Protein AF-G4ZJL9-F1 (afdb_monomer)

Radius of gyration: 20.79 Å; Cα contacts (8 Å, |Δi|>4): 148; chains: 1; bounding box: 43×43×58 Å

Sequence (183 aa):
IVLRYNEALVKWIRERELYEAAVISRCQEFGESLATVMIPAVNTINRRLLKTFCELELKLPLEQMTNEKLVNAISQILSSMMNDQIPNVHAIMSQHLKMDLRQKDVQARVLNYFDRFDELVEEYGLSIALDGNDKLKCKLLTENLRPASLKEQVQLYQDLDPTVELNVPRLFDVIKAEALKNQ

Nearest PDB structures (foldseek):
  5x56-assembly1_A  TM=2.457E-01  e=2.353E+00  Arabidopsis thaliana
  7eqf-assembly2_D  TM=2.068E-01  e=6.269E+00  Streptomyces griseoluteus

Organism: Phytophthora sojae (strain P6497) (NCBI:txid1094619)

Secondary structure (DSSP, 8-state):
-HHHHHHHHHHHHHHHHHHHHHHHHHHHHH---HHHHPPPGGGTS-HHHHHHHHHHTS---GGG--HHHHHHHHHHHHHHHHHH----HHHHHHHH----TT---HHHHHHHHHHHHHHHHHHTTTHHHHTT-HHHHHHHHHHT-SSHHHHHHHHHHHHH-GGGGT-HHHHHHHHHHHHHHT-

Structure (mmCIF, N/CA/C/O backbone):
data_AF-G4ZJL9-F1
#
_entry.id   AF-G4ZJL9-F1
#
loop_
_atom_site.group_PDB
_atom_site.id
_atom_site.type_symbol
_atom_site.label_atom_id
_atom_site.label_alt_id
_atom_site.label_comp_id
_atom_site.label_asym_id
_atom_site.label_entity_id
_atom_site.label_seq_id
_atom_site.pdbx_PDB_ins_code
_atom_site.Cartn_x
_atom_site.Cartn_y
_atom_site.Cartn_z
_atom_site.occupancy
_atom_site.B_iso_or_equiv
_atom_site.auth_seq_id
_atom_site.auth_comp_id
_atom_site.auth_asym_id
_atom_site.auth_atom_id
_atom_site.pdbx_PDB_model_num
ATOM 1 N N . ILE A 1 1 ? -0.897 19.394 -11.412 1.00 32.59 1 ILE A N 1
ATOM 2 C CA . ILE A 1 1 ? -0.368 18.691 -12.610 1.00 32.59 1 ILE A CA 1
ATOM 3 C C . ILE A 1 1 ? 0.666 17.649 -12.189 1.00 32.59 1 ILE A C 1
ATOM 5 O O . ILE A 1 1 ? 0.486 16.507 -12.572 1.00 32.59 1 ILE A O 1
ATOM 9 N N . VAL A 1 2 ? 1.612 17.987 -11.300 1.00 31.61 2 VAL A N 1
ATOM 10 C CA . VAL A 1 2 ? 2.554 17.027 -10.680 1.00 31.61 2 VAL A CA 1
ATOM 11 C C . VAL A 1 2 ? 1.834 15.851 -9.994 1.00 31.61 2 VAL A C 1
ATOM 13 O O . VAL A 1 2 ? 2.054 14.713 -10.370 1.00 31.61 2 VAL A O 1
ATOM 16 N N . LEU A 1 3 ? 0.840 16.108 -9.133 1.00 32.72 3 LEU A N 1
ATOM 17 C CA . LEU A 1 3 ? 0.104 15.044 -8.417 1.00 32.72 3 LEU A CA 1
ATOM 18 C C . LEU A 1 3 ? -0.609 14.005 -9.311 1.00 32.72 3 LEU A C 1
ATOM 20 O O . LEU A 1 3 ? -0.778 12.870 -8.891 1.00 32.72 3 LEU A O 1
ATOM 24 N N . ARG A 1 4 ? -1.018 14.357 -10.542 1.00 37.41 4 ARG A N 1
ATOM 25 C CA . ARG A 1 4 ? -1.684 13.399 -11.454 1.00 37.41 4 ARG A CA 1
ATOM 26 C C . ARG A 1 4 ? -0.701 12.477 -12.175 1.00 37.41 4 ARG A C 1
ATOM 28 O O . ARG A 1 4 ? -1.117 11.443 -12.683 1.00 37.41 4 ARG A O 1
ATOM 35 N N . TYR A 1 5 ? 0.569 12.870 -12.255 1.00 51.00 5 TYR A N 1
ATOM 36 C CA . TYR A 1 5 ? 1.625 12.022 -12.798 1.00 51.00 5 TYR A CA 1
ATOM 37 C C . TYR A 1 5 ? 1.974 10.898 -11.809 1.00 51.00 5 TYR A C 1
ATOM 39 O O . TYR A 1 5 ? 2.281 9.797 -12.242 1.00 51.00 5 TYR A O 1
ATOM 47 N N . ASN A 1 6 ? 1.835 11.155 -10.504 1.00 60.97 6 ASN A N 1
ATOM 48 C CA . ASN A 1 6 ? 2.213 10.242 -9.422 1.00 60.97 6 ASN A CA 1
ATOM 49 C C . ASN A 1 6 ? 1.323 8.990 -9.366 1.00 60.97 6 ASN A C 1
ATOM 51 O O . ASN A 1 6 ? 1.832 7.885 -9.504 1.00 60.97 6 ASN A O 1
ATOM 55 N N . GLU A 1 7 ? -0.001 9.156 -9.256 1.00 62.25 7 GLU A N 1
ATOM 56 C CA . GLU A 1 7 ? -0.952 8.032 -9.154 1.00 62.25 7 GLU A CA 1
ATOM 57 C C . GLU A 1 7 ? -0.884 7.108 -10.380 1.00 62.25 7 GLU A C 1
ATOM 59 O O . GLU A 1 7 ? -0.777 5.889 -10.260 1.00 62.25 7 GLU A O 1
ATOM 64 N N . ALA A 1 8 ? -0.891 7.690 -11.584 1.00 70.50 8 ALA A N 1
ATOM 65 C CA . ALA A 1 8 ? -0.846 6.918 -12.822 1.00 70.50 8 ALA A CA 1
ATOM 66 C C . ALA A 1 8 ? 0.492 6.183 -13.010 1.00 70.50 8 ALA A C 1
ATOM 68 O O . ALA A 1 8 ? 0.503 5.067 -13.530 1.00 70.50 8 ALA A O 1
ATOM 69 N N . LEU A 1 9 ? 1.607 6.796 -12.596 1.00 72.50 9 LEU A N 1
ATOM 70 C CA . LEU A 1 9 ? 2.932 6.194 -12.711 1.00 72.50 9 LEU A CA 1
ATOM 71 C C . LEU A 1 9 ? 3.136 5.075 -11.687 1.00 72.50 9 LEU A C 1
ATOM 73 O O . LEU A 1 9 ? 3.606 4.007 -12.072 1.00 72.50 9 LEU A O 1
ATOM 77 N N . VAL A 1 10 ? 2.739 5.275 -10.425 1.00 72.25 10 VAL A N 1
ATOM 78 C CA . VAL A 1 10 ? 2.830 4.219 -9.403 1.00 72.25 10 VAL A CA 1
ATOM 79 C C . VAL A 1 10 ? 1.918 3.049 -9.753 1.00 72.25 10 VAL A C 1
ATOM 81 O O . VAL A 1 10 ? 2.354 1.898 -9.721 1.00 72.25 10 VAL A O 1
ATOM 84 N N . LYS A 1 11 ? 0.688 3.326 -10.203 1.00 75.88 11 LYS A N 1
ATOM 85 C CA . LYS A 1 11 ? -0.212 2.284 -10.700 1.00 75.88 11 LYS A CA 1
ATOM 86 C C . LYS A 1 11 ? 0.414 1.482 -11.844 1.00 75.88 11 LYS A C 1
ATOM 88 O O . LYS A 1 11 ? 0.379 0.255 -11.807 1.00 75.88 11 LYS A O 1
ATOM 93 N N . TRP A 1 12 ? 0.996 2.155 -12.839 1.00 81.62 12 TRP A N 1
ATOM 94 C CA . TRP A 1 12 ? 1.640 1.475 -13.966 1.00 81.62 12 TRP A CA 1
ATOM 95 C C . TRP A 1 12 ? 2.806 0.584 -13.511 1.00 81.62 12 TRP A C 1
ATOM 97 O O . TRP A 1 12 ? 2.951 -0.520 -14.026 1.00 81.62 12 TRP A O 1
ATOM 107 N N . ILE A 1 13 ? 3.605 1.016 -12.528 1.00 79.12 13 ILE A N 1
ATOM 108 C CA . ILE A 1 13 ? 4.701 0.202 -11.973 1.00 79.12 13 ILE A CA 1
ATOM 109 C C . ILE A 1 13 ? 4.163 -1.042 -11.276 1.00 79.12 13 ILE A C 1
ATOM 111 O O . ILE A 1 13 ? 4.637 -2.134 -11.564 1.00 79.12 13 ILE A O 1
ATOM 115 N N . ARG A 1 14 ? 3.138 -0.909 -10.432 1.00 78.75 14 ARG A N 1
ATOM 116 C CA . ARG A 1 14 ? 2.541 -2.063 -9.747 1.00 78.75 14 ARG A CA 1
ATOM 117 C C . ARG A 1 14 ? 1.954 -3.065 -10.742 1.00 78.75 14 ARG A C 1
ATOM 119 O O . ARG A 1 14 ? 2.177 -4.268 -10.637 1.00 78.75 14 ARG A O 1
ATOM 126 N N . GLU A 1 15 ? 1.249 -2.573 -11.761 1.00 85.06 15 GLU A N 1
ATOM 127 C CA . GLU A 1 15 ? 0.757 -3.407 -12.865 1.00 85.06 15 GLU A CA 1
ATOM 128 C C . GLU A 1 15 ? 1.910 -4.088 -13.616 1.00 85.06 15 GLU A C 1
ATOM 130 O O . GLU A 1 15 ? 1.800 -5.256 -14.002 1.00 85.06 15 GLU A O 1
ATOM 135 N N . ARG A 1 16 ? 3.030 -3.381 -13.799 1.00 86.44 16 ARG A N 1
ATOM 136 C CA . ARG A 1 16 ? 4.227 -3.911 -14.445 1.00 86.44 16 ARG A CA 1
ATOM 137 C C . ARG A 1 16 ? 4.884 -5.011 -13.614 1.00 86.44 16 ARG A C 1
ATOM 139 O O . ARG A 1 16 ? 5.197 -6.051 -14.181 1.00 86.44 16 ARG A O 1
ATOM 146 N N . GLU A 1 17 ? 5.047 -4.825 -12.311 1.00 85.06 17 GLU A N 1
ATOM 147 C CA . GLU A 1 17 ? 5.618 -5.822 -11.397 1.00 85.06 17 GLU A CA 1
ATOM 148 C C . GLU A 1 17 ? 4.770 -7.097 -11.351 1.00 85.06 17 GLU A C 1
ATOM 150 O O . GLU A 1 17 ? 5.299 -8.201 -11.492 1.00 85.06 17 GLU A O 1
ATOM 155 N N . LEU A 1 18 ? 3.443 -6.956 -11.246 1.00 87.62 18 LEU A N 1
ATOM 156 C CA . LEU A 1 18 ? 2.511 -8.087 -11.287 1.00 87.62 18 LEU A CA 1
ATOM 157 C C . LEU A 1 18 ? 2.592 -8.841 -12.620 1.00 87.62 18 LEU A C 1
ATOM 159 O O . LEU A 1 18 ? 2.620 -10.074 -12.640 1.00 87.62 18 LEU A O 1
ATOM 163 N N . TYR A 1 19 ? 2.657 -8.111 -13.736 1.00 92.38 19 TYR A N 1
ATOM 164 C CA . TYR A 1 19 ? 2.851 -8.700 -15.059 1.00 92.38 19 TYR A CA 1
ATOM 165 C C . TYR A 1 19 ? 4.179 -9.459 -15.153 1.00 92.38 19 TYR A C 1
ATOM 167 O O . TYR A 1 19 ? 4.202 -10.599 -15.618 1.00 92.38 19 TYR A O 1
ATOM 175 N N . GLU A 1 20 ? 5.280 -8.859 -14.700 1.00 90.50 20 GLU A N 1
ATOM 176 C CA . GLU A 1 20 ? 6.601 -9.481 -14.761 1.00 90.50 20 GLU A CA 1
ATOM 177 C C . GLU A 1 20 ? 6.668 -10.748 -13.903 1.00 90.50 20 GLU A C 1
ATOM 179 O O . GLU A 1 20 ? 7.126 -11.782 -14.391 1.00 90.50 20 GLU A O 1
ATOM 184 N N . ALA A 1 21 ? 6.124 -10.714 -12.683 1.00 91.00 21 ALA A N 1
ATOM 185 C CA . ALA A 1 21 ? 6.025 -11.879 -11.807 1.00 91.00 21 ALA A CA 1
ATOM 186 C C . ALA A 1 21 ? 5.207 -13.016 -12.446 1.00 91.00 21 ALA A C 1
ATOM 188 O O . ALA A 1 21 ? 5.634 -14.173 -12.435 1.00 91.00 21 ALA A O 1
ATOM 189 N N . ALA A 1 22 ? 4.068 -12.691 -13.067 1.00 92.06 22 ALA A N 1
ATOM 190 C CA . ALA A 1 22 ? 3.237 -13.671 -13.763 1.00 92.06 22 ALA A CA 1
ATOM 191 C C . ALA A 1 22 ? 3.965 -14.301 -14.964 1.00 92.06 22 ALA A C 1
ATOM 193 O O . ALA A 1 22 ? 3.912 -15.518 -15.159 1.00 92.06 22 ALA A O 1
ATOM 194 N N . VAL A 1 23 ? 4.683 -13.498 -15.758 1.00 92.38 23 VAL A N 1
ATOM 195 C CA . VAL A 1 23 ? 5.473 -13.998 -16.893 1.00 92.38 23 VAL A CA 1
ATOM 196 C C . VAL A 1 23 ? 6.621 -14.887 -16.417 1.00 92.38 23 VAL A C 1
ATOM 198 O O . VAL A 1 23 ? 6.845 -15.942 -17.011 1.00 92.38 23 VAL A O 1
ATOM 201 N N . ILE A 1 24 ? 7.325 -14.500 -15.350 1.00 91.81 24 ILE A N 1
ATOM 202 C CA . ILE A 1 24 ? 8.405 -15.301 -14.758 1.00 91.81 24 ILE A CA 1
ATOM 203 C C . ILE A 1 24 ? 7.865 -16.654 -14.286 1.00 91.81 24 ILE A C 1
ATOM 205 O O . ILE A 1 24 ? 8.435 -17.685 -14.642 1.00 91.81 24 ILE A O 1
ATOM 209 N N . SER A 1 25 ? 6.746 -16.662 -13.556 1.00 91.88 25 SER A N 1
ATOM 210 C CA . SER A 1 25 ? 6.113 -17.897 -13.082 1.00 91.88 25 SER A CA 1
ATOM 211 C C . SER A 1 25 ? 5.721 -18.814 -14.243 1.00 91.88 25 SER A C 1
ATOM 213 O O . SER A 1 25 ? 6.012 -20.008 -14.198 1.00 91.88 25 SER A O 1
ATOM 215 N N . ARG A 1 26 ? 5.142 -18.266 -15.322 1.00 91.56 26 ARG A N 1
ATOM 216 C CA . ARG A 1 26 ? 4.823 -19.043 -16.530 1.00 91.56 26 ARG A CA 1
ATOM 217 C C . ARG A 1 26 ? 6.077 -19.624 -17.188 1.00 91.56 26 ARG A C 1
ATOM 219 O O . ARG A 1 26 ? 6.089 -20.793 -17.559 1.00 91.56 26 ARG A O 1
ATOM 226 N N . CYS A 1 27 ? 7.141 -18.834 -17.328 1.00 92.50 27 CYS A N 1
ATOM 227 C CA . CYS A 1 27 ? 8.387 -19.307 -17.938 1.00 92.50 27 CYS A CA 1
ATOM 228 C C . CYS A 1 27 ? 9.010 -20.458 -17.133 1.00 92.50 27 CYS A C 1
ATOM 230 O O . CYS A 1 27 ? 9.534 -21.400 -17.722 1.00 92.50 27 CYS A O 1
ATOM 232 N N . GLN A 1 28 ? 8.918 -20.413 -15.800 1.00 91.06 28 GLN A N 1
ATOM 233 C CA . GLN A 1 28 ? 9.382 -21.491 -14.921 1.00 91.06 28 GLN A CA 1
ATOM 234 C C . GLN A 1 28 ? 8.554 -22.773 -15.073 1.00 91.06 28 GLN A C 1
ATOM 236 O O . GLN A 1 28 ? 9.119 -23.863 -15.046 1.00 91.06 28 GLN A O 1
ATOM 241 N N . GLU A 1 29 ? 7.238 -22.652 -15.251 1.00 92.56 29 GLU A N 1
ATOM 242 C CA . GLU A 1 29 ? 6.328 -23.796 -15.377 1.00 92.56 29 GLU A CA 1
ATOM 243 C C . GLU A 1 29 ? 6.428 -24.484 -16.749 1.00 92.56 29 GLU A C 1
ATOM 245 O O . GLU A 1 29 ? 6.449 -25.712 -16.829 1.00 92.56 29 GLU A O 1
ATOM 250 N N . PHE A 1 30 ? 6.533 -23.705 -17.829 1.00 89.88 30 PHE A N 1
ATOM 251 C CA . PHE A 1 30 ? 6.460 -24.214 -19.206 1.00 89.88 30 PHE A CA 1
ATOM 252 C C . PHE A 1 30 ? 7.801 -24.201 -19.959 1.00 89.88 30 PHE A C 1
ATOM 254 O O . PHE A 1 30 ? 7.856 -24.602 -21.120 1.00 89.88 30 PHE A O 1
ATOM 261 N N . GLY A 1 31 ? 8.888 -23.749 -19.324 1.00 87.38 31 GLY A N 1
ATOM 262 C CA . GLY A 1 31 ? 10.223 -23.685 -19.931 1.00 87.38 31 GLY A CA 1
ATOM 263 C C . GLY A 1 31 ? 10.361 -22.635 -21.040 1.00 87.38 31 GLY A C 1
ATOM 264 O O . GLY A 1 31 ? 11.266 -22.730 -21.871 1.00 87.38 31 GLY A O 1
ATOM 265 N N . GLU A 1 32 ? 9.461 -21.650 -21.091 1.00 89.56 32 GLU A N 1
ATOM 266 C CA . GLU A 1 32 ? 9.513 -20.575 -22.082 1.00 89.56 32 GLU A CA 1
ATOM 267 C C . GLU A 1 32 ? 10.678 -19.606 -21.814 1.00 89.56 32 GLU A C 1
ATOM 269 O O . GLU A 1 32 ? 11.089 -19.367 -20.678 1.00 89.56 32 GLU A O 1
ATOM 274 N N . SER A 1 33 ? 11.205 -18.995 -22.878 1.00 90.44 33 SER A N 1
ATOM 275 C CA . SER A 1 33 ? 12.243 -17.968 -22.763 1.00 90.44 33 SER A CA 1
ATOM 276 C C . SER A 1 33 ? 11.649 -16.630 -22.321 1.00 90.44 33 SER A C 1
ATOM 278 O O . SER A 1 33 ? 10.864 -16.019 -23.052 1.00 90.44 33 SER A O 1
ATOM 280 N N . LEU A 1 34 ? 12.108 -16.114 -21.177 1.00 87.12 34 LEU A N 1
ATOM 281 C CA . LEU A 1 34 ? 11.705 -14.804 -20.656 1.00 87.12 34 LEU A CA 1
ATOM 282 C C . LEU A 1 34 ? 11.890 -13.686 -21.693 1.00 87.12 34 LEU A C 1
ATOM 284 O O . LEU A 1 34 ? 11.007 -12.853 -21.870 1.00 87.12 34 LEU A O 1
ATOM 288 N N . ALA A 1 35 ? 13.006 -13.700 -22.427 1.00 85.69 35 ALA A N 1
ATOM 289 C CA . ALA A 1 35 ? 13.317 -12.691 -23.441 1.00 85.69 35 ALA A CA 1
ATOM 290 C C . ALA A 1 35 ? 12.341 -12.703 -24.629 1.00 85.69 35 ALA A C 1
ATOM 292 O O . ALA A 1 35 ? 12.157 -11.685 -25.290 1.00 85.69 35 ALA A O 1
ATOM 293 N N . THR A 1 36 ? 11.724 -13.851 -24.910 1.00 86.50 36 THR A N 1
ATOM 294 C CA . THR A 1 36 ? 10.755 -14.008 -26.002 1.00 86.50 36 THR A CA 1
ATOM 295 C C . THR A 1 36 ? 9.360 -13.563 -25.580 1.00 86.50 36 THR A C 1
ATOM 297 O O . THR A 1 36 ? 8.588 -13.058 -26.390 1.00 86.50 36 THR A O 1
ATOM 300 N N . VAL A 1 37 ? 9.037 -13.768 -24.310 1.00 89.69 37 VAL A N 1
ATOM 301 C CA . VAL A 1 37 ? 7.676 -13.677 -23.794 1.00 89.69 37 VAL A CA 1
ATOM 302 C C . VAL A 1 37 ? 7.402 -12.336 -23.100 1.00 89.69 37 VAL A C 1
ATOM 304 O O . VAL A 1 37 ? 6.262 -11.864 -23.067 1.00 89.69 37 VAL A O 1
ATOM 307 N N . MET A 1 38 ? 8.443 -11.704 -22.559 1.00 91.56 38 MET A N 1
ATOM 308 C CA . MET A 1 38 ? 8.355 -10.419 -21.878 1.00 91.56 38 MET A CA 1
ATOM 309 C C . MET A 1 38 ? 8.171 -9.277 -22.879 1.00 91.56 38 MET A C 1
ATOM 311 O O . MET A 1 38 ? 9.042 -9.003 -23.704 1.00 91.56 38 MET A O 1
ATOM 315 N N . ILE A 1 39 ? 7.070 -8.537 -22.758 1.00 91.75 39 ILE A N 1
ATOM 316 C CA . ILE A 1 39 ? 6.879 -7.285 -23.492 1.00 91.75 39 ILE A CA 1
ATOM 317 C C . ILE A 1 39 ? 7.785 -6.227 -22.849 1.00 91.75 39 ILE A C 1
ATOM 319 O O . ILE A 1 39 ? 7.660 -5.997 -21.645 1.00 91.75 39 ILE A O 1
ATOM 323 N N . PRO A 1 40 ? 8.666 -5.543 -23.596 1.00 89.69 40 PRO A N 1
ATOM 324 C CA . PRO A 1 40 ? 9.462 -4.445 -23.052 1.00 89.69 40 PRO A CA 1
ATOM 325 C C . PRO A 1 40 ? 8.576 -3.290 -22.561 1.00 89.69 40 PRO A C 1
ATOM 327 O O . PRO A 1 40 ? 7.642 -2.890 -23.254 1.00 89.69 40 PRO A O 1
ATOM 330 N N . ALA A 1 41 ? 8.896 -2.698 -21.411 1.00 87.31 41 ALA A N 1
ATOM 331 C CA . ALA A 1 41 ? 8.235 -1.516 -20.856 1.00 87.31 41 ALA A CA 1
ATOM 332 C C . ALA A 1 41 ? 8.141 -0.357 -21.863 1.00 87.31 41 ALA A C 1
ATOM 334 O O . ALA A 1 41 ? 7.090 0.276 -21.971 1.00 87.31 41 ALA A O 1
ATOM 335 N N . VAL A 1 42 ? 9.179 -0.139 -22.681 1.00 88.19 42 VAL A N 1
ATOM 336 C CA . VAL A 1 42 ? 9.168 0.878 -23.757 1.00 88.19 42 VAL A CA 1
ATOM 337 C C . VAL A 1 42 ? 8.026 0.692 -24.760 1.00 88.19 42 VAL A C 1
ATOM 339 O O . VAL A 1 42 ? 7.555 1.672 -25.332 1.00 88.19 42 VAL A O 1
ATOM 342 N N . ASN A 1 43 ? 7.538 -0.538 -24.936 1.00 89.25 43 ASN A N 1
ATOM 343 C CA . ASN A 1 43 ? 6.432 -0.859 -25.839 1.00 89.25 43 ASN A CA 1
ATOM 344 C C . ASN A 1 43 ? 5.056 -0.747 -25.164 1.00 89.25 43 ASN A C 1
ATOM 346 O O . ASN A 1 43 ? 4.038 -0.818 -25.847 1.00 89.25 43 ASN A O 1
ATOM 350 N N . THR A 1 44 ? 5.009 -0.571 -23.841 1.00 87.12 44 THR A N 1
ATOM 351 C CA . THR A 1 44 ? 3.758 -0.442 -23.072 1.00 87.12 44 THR A CA 1
ATOM 352 C C . THR A 1 44 ? 3.338 1.011 -22.844 1.00 87.12 44 THR A C 1
ATOM 354 O O . THR A 1 44 ? 2.204 1.271 -22.450 1.00 87.12 44 THR A O 1
ATOM 357 N N . ILE A 1 45 ? 4.226 1.972 -23.118 1.00 83.44 45 ILE A N 1
ATOM 358 C CA . ILE A 1 45 ? 3.953 3.404 -22.975 1.00 83.44 45 ILE A CA 1
ATOM 359 C C . ILE A 1 45 ? 3.529 3.983 -24.324 1.00 83.44 45 ILE A C 1
ATOM 361 O O . ILE A 1 45 ? 4.078 3.651 -25.375 1.00 83.44 45 ILE A O 1
ATOM 365 N N . ASN A 1 46 ? 2.563 4.904 -24.304 1.00 87.31 46 ASN A N 1
ATOM 366 C CA . ASN A 1 46 ? 2.158 5.631 -25.501 1.00 87.31 46 ASN A CA 1
ATOM 367 C C . ASN A 1 46 ? 3.379 6.279 -26.188 1.00 87.31 46 ASN A C 1
ATOM 369 O O . ASN A 1 46 ? 4.075 7.094 -25.587 1.00 87.31 46 ASN A O 1
ATOM 373 N N . ARG A 1 47 ? 3.613 5.967 -27.470 1.00 87.56 47 ARG A N 1
ATOM 374 C CA . ARG A 1 47 ? 4.809 6.417 -28.208 1.00 87.56 47 ARG A CA 1
ATOM 375 C C . ARG A 1 47 ? 4.990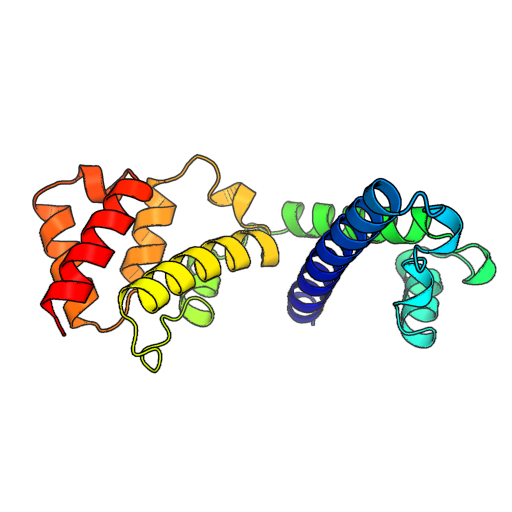 7.938 -28.217 1.00 87.56 47 ARG A C 1
ATOM 377 O O . ARG A 1 47 ? 6.121 8.410 -28.143 1.00 87.56 47 ARG A O 1
ATOM 384 N N . ARG A 1 48 ? 3.899 8.711 -28.308 1.00 88.69 48 ARG A N 1
ATOM 385 C CA . ARG A 1 48 ? 3.958 10.181 -28.255 1.00 88.69 48 ARG A CA 1
ATOM 386 C C . ARG A 1 48 ? 4.412 10.643 -26.872 1.00 88.69 48 ARG A C 1
ATOM 388 O O . ARG A 1 48 ? 5.290 11.493 -26.797 1.00 88.69 48 ARG A O 1
ATOM 395 N N . LEU A 1 49 ? 3.845 10.065 -25.812 1.00 85.88 49 LEU A N 1
ATOM 396 C CA . LEU A 1 49 ? 4.235 10.360 -24.432 1.00 85.88 49 LEU A CA 1
ATOM 397 C C . LEU A 1 49 ? 5.705 10.006 -24.178 1.00 85.88 49 LEU A C 1
ATOM 399 O O . LEU A 1 49 ? 6.445 10.833 -23.657 1.00 85.88 49 LEU A O 1
ATOM 403 N N . LEU A 1 50 ? 6.138 8.819 -24.615 1.00 87.06 50 LEU A N 1
ATOM 404 C CA . LEU A 1 50 ? 7.522 8.370 -24.483 1.00 87.06 50 LEU A CA 1
ATOM 405 C C . LEU A 1 50 ? 8.484 9.314 -25.212 1.00 87.06 50 LEU A C 1
ATOM 407 O O . LEU A 1 50 ? 9.483 9.719 -24.635 1.00 87.06 50 LEU A O 1
ATOM 411 N N . LYS A 1 51 ? 8.157 9.733 -26.443 1.00 89.50 51 LYS A N 1
ATOM 412 C CA . LYS A 1 51 ? 8.956 10.715 -27.190 1.00 89.50 51 LYS A CA 1
ATOM 413 C C . LYS A 1 51 ? 9.111 12.027 -26.417 1.00 89.50 51 LYS A C 1
ATOM 415 O O . LYS A 1 51 ? 10.228 12.503 -26.245 1.00 89.50 51 LYS A O 1
ATOM 420 N N . THR A 1 52 ? 7.998 12.585 -25.937 1.00 86.50 52 THR A N 1
ATOM 421 C CA . THR A 1 52 ? 8.000 13.822 -25.145 1.00 86.50 52 THR A CA 1
ATOM 422 C C . THR A 1 52 ? 8.857 13.675 -23.890 1.00 86.50 52 THR A C 1
ATOM 424 O O . THR A 1 52 ? 9.655 14.557 -23.597 1.00 86.50 52 THR A O 1
ATOM 427 N N . PHE A 1 53 ? 8.746 12.548 -23.190 1.00 85.06 53 PHE A N 1
ATOM 428 C CA . PHE A 1 53 ? 9.553 12.258 -22.012 1.00 85.06 53 PHE A CA 1
ATOM 429 C C . PHE A 1 53 ? 11.058 12.187 -22.329 1.00 85.06 53 PHE A C 1
ATOM 431 O O . PHE A 1 53 ? 11.855 12.860 -21.679 1.00 85.06 53 PHE A O 1
ATOM 438 N N . CYS A 1 54 ? 11.452 11.445 -23.371 1.00 89.06 54 CYS A N 1
ATOM 439 C CA . CYS A 1 54 ? 12.850 11.337 -23.802 1.00 89.06 54 CYS A CA 1
ATOM 440 C C . CYS A 1 54 ? 13.467 12.706 -24.123 1.00 89.06 54 CYS A C 1
ATOM 442 O O . CYS A 1 54 ? 14.543 13.040 -23.628 1.00 89.06 54 CYS A O 1
ATOM 444 N N . GLU A 1 55 ? 12.784 13.494 -24.954 1.00 91.25 55 GLU A N 1
ATOM 445 C CA . GLU A 1 55 ? 13.317 14.750 -25.487 1.00 91.25 55 GLU A CA 1
ATOM 446 C C . GLU A 1 55 ? 13.322 15.865 -24.436 1.00 91.25 55 GLU A C 1
ATOM 448 O O . GLU A 1 55 ? 14.271 16.651 -24.364 1.00 91.25 55 GLU A O 1
ATOM 453 N N . LEU A 1 56 ? 12.265 15.951 -23.622 1.00 85.88 56 LEU A N 1
ATOM 454 C CA . LEU A 1 56 ? 12.092 17.056 -22.682 1.00 85.88 56 LEU A CA 1
ATOM 455 C C . LEU A 1 56 ? 12.741 16.791 -21.328 1.00 85.88 56 LEU A C 1
ATOM 457 O O . LEU A 1 56 ? 13.417 17.692 -20.835 1.00 85.88 56 LEU A O 1
ATOM 461 N N . GLU A 1 57 ? 12.584 15.599 -20.755 1.00 82.62 57 GLU A N 1
ATOM 462 C CA . GLU A 1 57 ? 13.112 15.292 -19.419 1.00 82.62 57 GLU A CA 1
ATOM 463 C C . GLU A 1 57 ? 14.542 14.765 -19.503 1.00 82.62 57 GLU A C 1
ATOM 465 O O . GLU A 1 57 ? 15.455 15.310 -18.890 1.00 82.62 57 GLU A O 1
ATOM 470 N N . LEU A 1 58 ? 14.769 13.742 -20.329 1.00 85.12 58 LEU A N 1
ATOM 471 C CA . LEU A 1 58 ? 16.059 13.045 -20.365 1.00 85.12 58 LEU A CA 1
ATOM 472 C C . LEU A 1 58 ? 17.059 13.630 -21.368 1.00 85.12 58 LEU A C 1
ATOM 474 O O . LEU A 1 58 ? 18.199 13.171 -21.438 1.00 85.12 58 LEU A O 1
ATOM 478 N N . LYS A 1 59 ? 16.631 14.624 -22.157 1.00 91.75 59 LYS A N 1
ATOM 479 C CA . LYS A 1 59 ? 17.421 15.268 -23.219 1.00 91.75 59 LYS A CA 1
ATOM 480 C C . LYS A 1 59 ? 18.068 14.257 -24.177 1.00 91.75 59 LYS A C 1
ATOM 482 O O . LYS A 1 59 ? 19.194 14.462 -24.627 1.00 91.75 59 LYS A O 1
ATOM 487 N N . LEU A 1 60 ? 17.354 13.172 -24.499 1.00 91.44 60 LEU A N 1
ATOM 488 C CA . LEU A 1 60 ? 17.834 12.100 -25.375 1.00 91.44 60 LEU A CA 1
ATOM 489 C C . LEU A 1 60 ? 16.868 11.812 -26.540 1.00 91.44 60 LEU A C 1
ATOM 491 O O . LEU A 1 60 ? 15.652 11.895 -26.357 1.00 91.44 60 LEU A O 1
ATOM 495 N N . PRO A 1 61 ? 17.372 11.440 -27.733 1.00 92.56 61 PRO A N 1
ATOM 496 C CA . PRO A 1 61 ? 16.529 11.006 -28.848 1.00 92.56 61 PRO A CA 1
ATOM 497 C C . PRO A 1 61 ? 15.812 9.689 -28.540 1.00 92.56 61 PRO A C 1
ATOM 499 O O . PRO A 1 61 ? 16.416 8.780 -27.968 1.00 92.56 61 PRO A O 1
ATOM 502 N N . LEU A 1 62 ? 14.555 9.542 -28.973 1.00 89.00 62 LEU A N 1
ATOM 503 C CA . LEU A 1 62 ? 13.745 8.338 -28.728 1.00 89.00 62 LEU A CA 1
ATOM 504 C C . LEU A 1 62 ? 14.444 7.046 -29.183 1.00 89.00 62 LEU A C 1
ATOM 506 O O . LEU A 1 62 ? 14.282 6.005 -28.558 1.00 89.00 62 LEU A O 1
ATOM 510 N N . GLU A 1 63 ? 15.246 7.111 -30.240 1.00 91.56 63 GLU A N 1
ATOM 511 C CA . GLU A 1 63 ? 15.996 5.987 -30.806 1.00 91.56 63 GLU A CA 1
ATOM 512 C C . GLU A 1 63 ? 17.056 5.438 -29.839 1.00 91.56 63 GLU A C 1
ATOM 514 O O . GLU A 1 63 ? 17.449 4.280 -29.943 1.00 91.56 63 GLU A O 1
ATOM 519 N N . GLN A 1 64 ? 17.515 6.257 -28.889 1.00 91.88 64 GLN A N 1
ATOM 520 C CA . GLN A 1 64 ? 18.476 5.859 -27.861 1.00 91.88 64 GLN A CA 1
ATOM 521 C C . GLN A 1 64 ? 17.806 5.365 -26.574 1.00 91.88 64 GLN A C 1
ATOM 523 O O . GLN A 1 64 ? 18.514 5.011 -25.621 1.00 91.88 64 GLN A O 1
ATOM 528 N N . MET A 1 65 ? 16.470 5.372 -26.515 1.00 90.44 65 MET A N 1
ATOM 529 C CA . MET A 1 65 ? 15.713 4.875 -25.373 1.00 90.44 65 MET A CA 1
ATOM 530 C C . MET A 1 65 ? 15.742 3.346 -25.357 1.00 90.44 65 MET A C 1
ATOM 532 O O . MET A 1 65 ? 15.288 2.687 -26.291 1.00 90.44 65 MET A O 1
ATOM 536 N N . THR A 1 66 ? 16.256 2.780 -24.269 1.00 91.38 66 THR A N 1
ATOM 537 C CA . THR A 1 66 ? 16.243 1.337 -24.009 1.00 91.38 66 THR A CA 1
ATOM 538 C C . THR A 1 66 ? 15.271 1.026 -22.880 1.00 91.38 66 THR A C 1
ATOM 540 O O . THR A 1 66 ? 14.887 1.910 -22.113 1.00 91.38 66 THR A O 1
ATOM 543 N N . ASN A 1 67 ? 14.891 -0.247 -22.755 1.00 88.44 67 ASN A N 1
ATOM 544 C CA . ASN A 1 67 ? 14.037 -0.694 -21.659 1.00 88.44 67 ASN A CA 1
ATOM 545 C C . ASN A 1 67 ? 14.623 -0.338 -20.287 1.00 88.44 67 ASN A C 1
ATOM 547 O O . ASN A 1 67 ? 13.932 0.206 -19.435 1.00 88.44 67 ASN A O 1
ATOM 551 N N . GLU A 1 68 ? 15.920 -0.586 -20.121 1.00 87.75 68 GLU A N 1
ATOM 552 C CA . GLU A 1 68 ? 16.668 -0.277 -18.905 1.00 87.75 68 GLU A CA 1
ATOM 553 C C . GLU A 1 68 ? 16.681 1.227 -18.597 1.00 87.75 68 GLU A C 1
ATOM 555 O O . GLU A 1 68 ? 16.385 1.628 -17.475 1.00 87.75 68 GLU A O 1
ATOM 560 N N . LYS A 1 69 ? 16.953 2.078 -19.598 1.00 88.69 69 LYS A N 1
ATOM 561 C CA . LYS A 1 69 ? 16.940 3.538 -19.416 1.00 88.69 69 LYS A CA 1
ATOM 562 C C . LYS A 1 69 ? 15.572 4.046 -18.978 1.00 88.69 69 LYS A C 1
ATOM 564 O O . LYS A 1 69 ? 15.508 4.924 -18.124 1.00 88.69 69 LYS A O 1
ATOM 569 N N . LEU A 1 70 ? 14.497 3.503 -19.553 1.00 88.06 70 LEU A N 1
ATOM 570 C CA . LEU A 1 70 ? 13.139 3.885 -19.188 1.00 88.06 70 LEU A CA 1
ATOM 571 C C . LEU A 1 70 ? 12.825 3.508 -17.738 1.00 88.06 70 LEU A C 1
ATOM 573 O O . LEU A 1 70 ? 12.360 4.361 -16.989 1.00 88.06 70 LEU A O 1
ATOM 577 N N . VAL A 1 71 ? 13.105 2.263 -17.341 1.00 84.00 71 VAL A N 1
ATOM 578 C CA . VAL A 1 71 ? 12.876 1.795 -15.964 1.00 84.00 71 VAL A CA 1
ATOM 579 C C . VAL A 1 71 ? 13.686 2.636 -14.978 1.00 84.00 71 VAL A C 1
ATOM 581 O O . VAL A 1 71 ? 13.113 3.190 -14.046 1.00 84.00 71 VAL A O 1
ATOM 584 N N . ASN A 1 72 ? 14.979 2.846 -15.242 1.00 85.00 72 ASN A N 1
ATOM 585 C CA . ASN A 1 72 ? 15.837 3.669 -14.388 1.00 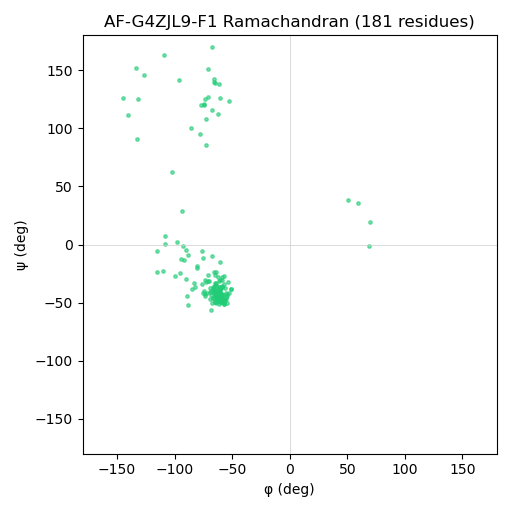85.00 72 ASN A CA 1
ATOM 586 C C . ASN A 1 72 ? 15.334 5.114 -14.277 1.00 85.00 72 ASN A C 1
ATOM 588 O O . ASN A 1 72 ? 15.297 5.666 -13.181 1.00 85.00 72 ASN A O 1
ATOM 592 N N . ALA A 1 73 ? 14.923 5.733 -15.387 1.00 85.38 73 ALA A N 1
ATOM 593 C CA . ALA A 1 73 ? 14.387 7.091 -15.379 1.00 85.38 73 ALA A CA 1
ATOM 594 C C . ALA A 1 73 ? 13.092 7.196 -14.559 1.00 85.38 73 ALA A C 1
ATOM 596 O O . ALA A 1 73 ? 12.930 8.137 -13.786 1.00 85.38 73 ALA A O 1
ATOM 597 N N . ILE A 1 74 ? 12.198 6.214 -14.689 1.00 80.88 74 ILE A N 1
ATOM 598 C CA . ILE A 1 74 ? 10.966 6.131 -13.900 1.00 80.88 74 ILE A CA 1
ATOM 599 C C . ILE A 1 74 ? 11.290 5.977 -12.405 1.00 80.88 74 ILE A C 1
ATOM 601 O O . ILE A 1 74 ? 10.756 6.728 -11.589 1.00 80.88 74 ILE A O 1
ATOM 605 N N . SER A 1 75 ? 12.210 5.080 -12.038 1.00 76.81 75 SER A N 1
ATOM 606 C CA . SER A 1 75 ? 12.645 4.893 -10.647 1.00 76.81 75 SER A CA 1
ATOM 607 C C . SER A 1 75 ? 13.289 6.150 -10.053 1.00 76.81 75 SER A C 1
ATOM 609 O O . SER A 1 75 ? 13.054 6.471 -8.889 1.00 76.81 75 SER A O 1
ATOM 611 N N . GLN A 1 76 ? 14.073 6.891 -10.842 1.00 78.19 76 GLN A N 1
ATOM 612 C CA . GLN A 1 76 ? 14.669 8.162 -10.416 1.00 78.19 76 GLN A CA 1
ATOM 613 C C . GLN A 1 76 ? 13.611 9.243 -10.188 1.00 78.19 76 GLN A C 1
ATOM 615 O O . GLN A 1 76 ? 13.677 9.960 -9.192 1.00 78.19 76 GLN A O 1
ATOM 620 N N . ILE A 1 77 ? 12.603 9.328 -11.060 1.00 76.44 77 ILE A N 1
ATOM 621 C CA . ILE A 1 77 ? 11.478 10.255 -10.886 1.00 76.44 77 ILE A CA 1
ATOM 622 C C . ILE A 1 77 ? 10.746 9.955 -9.586 1.00 76.44 77 ILE A C 1
ATOM 624 O O . ILE A 1 77 ? 10.588 10.860 -8.769 1.00 76.44 77 ILE A O 1
ATOM 628 N N . LEU A 1 78 ? 10.400 8.691 -9.338 1.00 70.38 78 LEU A N 1
ATOM 629 C CA . LEU A 1 78 ? 9.789 8.300 -8.071 1.00 70.38 78 LEU A CA 1
ATOM 630 C C . LEU A 1 78 ? 10.664 8.662 -6.870 1.00 70.38 78 LEU A C 1
ATOM 632 O O . LEU A 1 78 ? 10.183 9.279 -5.926 1.00 70.38 78 LEU A O 1
ATOM 636 N N . SER A 1 79 ? 11.957 8.346 -6.934 1.00 68.12 79 SER A N 1
ATOM 637 C CA . SER A 1 79 ? 12.894 8.621 -5.842 1.00 68.12 79 SER A CA 1
ATOM 638 C C . SER A 1 79 ? 13.010 10.122 -5.555 1.00 68.12 79 SER A C 1
ATOM 640 O O . SER A 1 79 ? 12.972 10.536 -4.401 1.00 68.12 79 SER A O 1
ATOM 642 N N . SER A 1 80 ? 13.102 10.962 -6.591 1.00 67.50 80 SER A N 1
ATOM 643 C CA . SER A 1 80 ? 13.135 12.425 -6.440 1.00 67.50 80 SER A CA 1
ATOM 644 C C . SER A 1 80 ? 11.829 12.987 -5.870 1.00 67.50 80 SER A C 1
ATOM 646 O O . SER A 1 80 ? 11.854 13.838 -4.985 1.00 67.50 80 SER A O 1
ATOM 648 N N . MET A 1 81 ? 10.683 12.452 -6.296 1.00 60.31 81 MET A N 1
ATOM 649 C CA . MET A 1 81 ? 9.368 12.856 -5.799 1.00 60.31 81 MET A CA 1
ATOM 650 C C . MET A 1 81 ? 9.172 12.520 -4.321 1.00 60.31 81 MET A C 1
ATOM 652 O O . MET A 1 81 ? 8.526 13.283 -3.607 1.00 60.31 81 MET A O 1
ATOM 656 N N . MET A 1 82 ? 9.741 11.404 -3.866 1.00 58.16 82 MET A N 1
ATOM 657 C CA . MET A 1 82 ? 9.744 11.014 -2.457 1.00 58.16 82 MET A CA 1
ATOM 658 C C . MET A 1 82 ? 10.667 11.904 -1.607 1.00 58.16 82 MET A C 1
ATOM 660 O O . MET A 1 82 ? 10.414 12.085 -0.419 1.00 58.16 82 MET A O 1
ATOM 664 N N . ASN A 1 83 ? 11.702 12.498 -2.207 1.00 53.94 83 ASN A N 1
ATOM 665 C CA . ASN A 1 83 ? 12.698 13.300 -1.493 1.00 53.94 83 ASN A CA 1
ATOM 666 C C . ASN A 1 83 ? 12.349 14.798 -1.384 1.00 53.94 83 ASN A C 1
ATOM 668 O O . ASN A 1 83 ? 12.752 15.432 -0.409 1.00 53.94 83 ASN A O 1
ATOM 672 N N . ASP A 1 84 ? 11.610 15.377 -2.339 1.00 53.03 84 ASP A N 1
ATOM 673 C CA . ASP A 1 84 ? 11.493 16.844 -2.453 1.00 53.03 84 ASP A CA 1
ATOM 674 C C . ASP A 1 84 ? 10.309 17.485 -1.704 1.00 53.03 84 ASP A C 1
ATOM 676 O O . ASP A 1 84 ? 10.297 18.704 -1.513 1.00 53.03 84 ASP A O 1
ATOM 680 N N . GLN A 1 85 ? 9.316 16.721 -1.234 1.00 56.22 85 GLN A N 1
ATOM 681 C CA . GLN A 1 85 ? 8.230 17.249 -0.394 1.00 56.22 85 GLN A CA 1
ATOM 682 C C . GLN A 1 85 ? 7.789 16.218 0.641 1.00 56.22 85 GLN A C 1
ATOM 684 O O . GLN A 1 85 ? 7.391 15.123 0.267 1.00 56.22 85 GLN A O 1
ATOM 689 N N . ILE A 1 86 ? 7.777 16.584 1.931 1.00 59.78 86 ILE A N 1
ATOM 690 C CA . ILE A 1 86 ? 7.102 15.777 2.957 1.00 59.78 86 ILE A CA 1
ATOM 691 C C . ILE A 1 86 ? 5.608 15.758 2.594 1.00 59.78 86 ILE A C 1
ATOM 693 O O . ILE A 1 86 ? 4.960 16.811 2.655 1.00 59.78 86 ILE A O 1
ATOM 697 N N . PRO A 1 87 ? 5.042 14.608 2.193 1.00 68.50 87 PRO A N 1
ATOM 698 C CA . PRO A 1 87 ? 3.653 14.546 1.774 1.00 68.50 87 PRO A CA 1
ATOM 699 C C . PRO A 1 87 ? 2.739 14.866 2.961 1.00 68.50 87 PRO A C 1
ATOM 701 O O . PRO A 1 87 ? 2.968 14.419 4.086 1.00 68.50 87 PRO A O 1
ATOM 704 N N . ASN A 1 88 ? 1.674 15.642 2.728 1.00 82.06 88 ASN A N 1
ATOM 705 C CA . ASN A 1 88 ? 0.663 15.890 3.755 1.00 82.06 88 ASN A CA 1
ATOM 706 C C . ASN A 1 88 ? -0.186 14.624 3.945 1.00 82.06 88 ASN A C 1
ATOM 708 O O . ASN A 1 88 ? -1.249 14.467 3.339 1.00 82.06 88 ASN A O 1
ATOM 712 N N . VAL A 1 89 ? 0.317 13.723 4.790 1.00 86.81 89 VAL A N 1
ATOM 713 C CA . VAL A 1 89 ? -0.246 12.392 5.039 1.00 86.81 89 VAL A CA 1
ATOM 714 C C . VAL A 1 89 ? -1.722 12.468 5.438 1.00 86.81 89 VAL A C 1
ATOM 716 O O . VAL A 1 89 ? -2.547 11.733 4.902 1.00 86.81 89 VAL A O 1
ATOM 719 N N . HIS A 1 90 ? -2.087 13.402 6.322 1.00 88.50 90 HIS A N 1
ATOM 720 C CA . HIS A 1 90 ? -3.475 13.564 6.765 1.00 88.50 90 HIS A CA 1
ATOM 721 C C . HIS A 1 90 ? -4.406 13.979 5.618 1.00 88.50 90 HIS A C 1
ATOM 723 O O . HIS A 1 90 ? -5.503 13.433 5.490 1.00 88.50 90 HIS A O 1
ATOM 729 N N . ALA A 1 91 ? -3.975 14.914 4.764 1.00 86.88 91 ALA A N 1
ATOM 730 C CA . ALA A 1 91 ? -4.777 15.352 3.625 1.00 86.88 91 ALA A CA 1
ATOM 731 C C . ALA A 1 91 ? -5.024 14.201 2.639 1.00 86.88 91 ALA A C 1
ATOM 733 O O . ALA A 1 91 ? -6.171 13.982 2.248 1.00 86.88 91 ALA A O 1
ATOM 734 N N . ILE A 1 92 ? -3.983 13.433 2.308 1.00 89.44 92 ILE A N 1
ATOM 735 C CA . ILE A 1 92 ? -4.073 12.288 1.391 1.00 89.44 92 ILE A CA 1
ATOM 736 C C . ILE A 1 92 ? -5.029 11.230 1.949 1.00 89.44 92 ILE A C 1
ATOM 738 O O . ILE A 1 92 ? -5.989 10.848 1.277 1.00 89.44 92 ILE A O 1
ATOM 742 N N . MET A 1 93 ? -4.842 10.821 3.207 1.00 93.38 93 MET A N 1
ATOM 743 C CA . MET A 1 93 ? -5.705 9.815 3.831 1.00 93.38 93 MET A CA 1
ATOM 744 C C . MET A 1 93 ? -7.165 10.284 3.882 1.00 93.38 93 MET A C 1
ATOM 746 O O . MET A 1 93 ? -8.053 9.554 3.454 1.00 93.38 93 MET A O 1
ATOM 750 N N . SER A 1 94 ? -7.427 11.536 4.274 1.00 92.69 94 SER A N 1
ATOM 751 C CA . SER A 1 94 ? -8.800 12.071 4.322 1.00 92.69 94 SER A CA 1
ATOM 752 C C . SER A 1 94 ? -9.518 12.109 2.970 1.00 92.69 94 SER A C 1
ATOM 754 O O . SER A 1 94 ? -10.742 11.967 2.905 1.00 92.69 94 SER A O 1
ATOM 756 N N . GLN A 1 95 ? -8.773 12.296 1.880 1.00 90.31 95 GLN A N 1
ATOM 757 C CA . GLN A 1 95 ? -9.337 12.384 0.536 1.00 90.31 95 GLN A CA 1
ATOM 758 C C . GLN A 1 95 ? -9.542 11.004 -0.096 1.00 90.31 95 GLN A C 1
ATOM 760 O O . GLN A 1 95 ? -10.564 10.788 -0.763 1.00 90.31 95 GLN A O 1
ATOM 765 N N . HIS A 1 96 ? -8.606 10.078 0.129 1.00 92.19 96 HIS A N 1
ATOM 766 C CA . HIS A 1 96 ? -8.491 8.848 -0.656 1.00 92.19 96 HIS A CA 1
ATOM 767 C C . HIS A 1 96 ? -8.753 7.551 0.123 1.00 92.19 96 HIS A C 1
ATOM 769 O O . HIS A 1 96 ? -9.148 6.560 -0.497 1.00 92.19 96 HIS A O 1
ATOM 775 N N . LEU A 1 97 ? -8.594 7.530 1.450 1.00 96.69 97 LEU A N 1
ATOM 776 C CA . LEU A 1 97 ? -8.838 6.338 2.264 1.00 96.69 97 LEU A CA 1
ATOM 777 C C . LEU A 1 97 ? -10.323 6.246 2.631 1.00 96.69 97 LEU A C 1
ATOM 779 O O . LEU A 1 97 ? -10.809 6.939 3.525 1.00 96.69 97 LEU A O 1
ATOM 783 N N . LYS A 1 98 ? -11.072 5.404 1.913 1.00 92.88 98 LYS A N 1
ATOM 784 C CA . LYS A 1 98 ? -12.523 5.249 2.097 1.00 92.88 98 LYS A CA 1
ATOM 785 C C . LYS A 1 98 ? -12.910 3.783 2.201 1.00 92.88 98 LYS A C 1
ATOM 787 O O . LYS A 1 98 ? -12.650 3.006 1.289 1.00 92.88 98 LYS A O 1
ATOM 792 N N . MET A 1 99 ? -13.603 3.424 3.281 1.00 94.75 99 MET A N 1
ATOM 793 C CA . MET A 1 99 ? -14.205 2.097 3.415 1.00 94.75 99 MET A CA 1
ATOM 794 C C . MET A 1 99 ? -15.407 1.954 2.467 1.00 94.75 99 MET A C 1
ATOM 796 O O . MET A 1 99 ? -16.330 2.772 2.506 1.00 94.75 99 MET A O 1
ATOM 800 N N . ASP A 1 100 ? -15.426 0.907 1.634 1.00 94.44 100 ASP A N 1
ATOM 801 C CA . ASP A 1 100 ? -16.549 0.642 0.725 1.00 94.44 100 ASP A CA 1
ATOM 802 C C . ASP A 1 100 ? -17.729 0.000 1.468 1.00 94.44 100 ASP A C 1
ATOM 804 O O . ASP A 1 100 ? -17.816 -1.217 1.626 1.00 94.44 100 ASP A O 1
ATOM 808 N N . LEU A 1 101 ? -18.677 0.829 1.903 1.00 93.38 101 LEU A N 1
ATOM 809 C CA . LEU A 1 101 ? -19.875 0.383 2.622 1.00 93.38 101 LEU A CA 1
ATOM 810 C C . LEU A 1 101 ? -20.849 -0.438 1.759 1.00 93.38 101 LEU A C 1
ATOM 812 O O . LEU A 1 101 ? -21.784 -1.024 2.300 1.00 93.38 101 LEU A O 1
ATOM 816 N N . ARG A 1 102 ? -20.649 -0.508 0.436 1.00 93.88 102 ARG A N 1
ATOM 817 C CA . ARG A 1 102 ? -21.468 -1.343 -0.460 1.00 93.88 102 ARG A CA 1
ATOM 818 C C . ARG A 1 102 ? -21.024 -2.806 -0.443 1.00 93.88 102 ARG A C 1
ATOM 820 O O . ARG A 1 102 ? -21.802 -3.671 -0.845 1.00 93.88 102 ARG A O 1
ATOM 827 N N . GLN A 1 103 ? -19.802 -3.089 0.019 1.00 94.88 103 GLN A N 1
ATOM 828 C CA . GLN A 1 103 ? -19.330 -4.452 0.235 1.00 94.88 103 GLN A CA 1
ATOM 829 C C . GLN A 1 103 ? -20.114 -5.080 1.398 1.00 94.88 103 GLN A C 1
ATOM 831 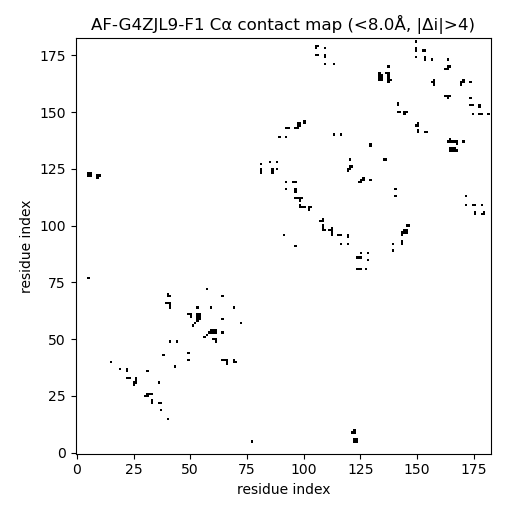O O . GLN A 1 103 ? -20.050 -4.607 2.539 1.00 94.88 103 GLN A O 1
ATOM 836 N N . LYS A 1 104 ? -20.881 -6.132 1.080 1.00 92.31 104 LYS A N 1
ATOM 837 C CA . LYS A 1 104 ? -21.762 -6.838 2.023 1.00 92.31 104 LYS A CA 1
ATOM 838 C C . LYS A 1 104 ? -20.984 -7.757 2.955 1.00 92.31 104 LYS A C 1
ATOM 840 O O . LYS A 1 104 ? -21.366 -7.901 4.112 1.00 92.31 104 LYS A O 1
ATOM 845 N N . ASP A 1 105 ? -19.905 -8.359 2.463 1.00 96.06 105 ASP A N 1
ATOM 846 C CA . ASP A 1 105 ? -19.016 -9.150 3.304 1.00 96.06 105 ASP A CA 1
ATOM 847 C C . ASP A 1 105 ? -18.200 -8.207 4.196 1.00 96.06 105 ASP A C 1
ATOM 849 O O . ASP A 1 105 ? -17.311 -7.488 3.739 1.00 96.06 105 ASP A O 1
ATOM 853 N N . VAL A 1 106 ? -18.527 -8.191 5.488 1.00 93.38 106 VAL A N 1
ATOM 854 C CA . VAL A 1 106 ? -17.876 -7.318 6.468 1.00 93.38 106 VAL A CA 1
ATOM 855 C C . VAL A 1 106 ? -16.382 -7.610 6.592 1.00 93.38 106 VAL A C 1
ATOM 857 O O . VAL A 1 106 ? -15.598 -6.676 6.749 1.00 93.38 106 VAL A O 1
ATOM 860 N N . GLN A 1 107 ? -15.971 -8.876 6.499 1.00 94.25 107 GLN A N 1
ATOM 861 C CA . GLN A 1 107 ? -14.562 -9.241 6.612 1.00 94.25 107 GLN A CA 1
ATOM 862 C C . GLN A 1 107 ? -13.786 -8.745 5.395 1.00 94.25 107 GLN A C 1
ATOM 864 O O . GLN A 1 107 ? -12.758 -8.091 5.561 1.00 94.25 107 GLN A O 1
ATOM 869 N N . ALA A 1 108 ? -14.317 -8.973 4.190 1.00 96.50 108 ALA A N 1
ATOM 870 C CA . ALA A 1 108 ? -13.727 -8.450 2.962 1.00 96.50 108 ALA A CA 1
ATOM 871 C C . ALA A 1 108 ? -13.694 -6.914 2.965 1.00 96.50 108 ALA A C 1
ATOM 873 O O . ALA A 1 108 ? -12.714 -6.313 2.542 1.00 96.50 108 ALA A O 1
ATOM 874 N N . ARG A 1 109 ? -14.735 -6.258 3.492 1.00 96.62 109 ARG A N 1
ATOM 875 C CA . ARG A 1 109 ? -14.791 -4.794 3.604 1.00 96.62 109 ARG A CA 1
ATOM 876 C C . ARG A 1 109 ? -13.683 -4.232 4.495 1.00 96.62 109 ARG A C 1
ATOM 878 O O . ARG A 1 109 ? -13.072 -3.232 4.127 1.00 96.62 109 ARG A O 1
ATOM 885 N N . VAL A 1 110 ? -13.440 -4.847 5.654 1.00 96.94 110 VAL A N 1
ATOM 886 C CA . VAL A 1 110 ? -12.357 -4.433 6.561 1.00 96.94 110 VAL A CA 1
ATOM 887 C C . VAL A 1 110 ? -10.997 -4.736 5.939 1.00 96.94 110 VAL A C 1
ATOM 889 O O . VAL A 1 110 ? -10.133 -3.868 5.951 1.00 96.94 110 VAL A O 1
ATOM 892 N N . LEU A 1 111 ? -10.817 -5.912 5.334 1.00 97.44 111 LEU A N 1
ATOM 893 C CA . LEU A 1 111 ? -9.557 -6.273 4.681 1.00 97.44 111 LEU A CA 1
ATOM 894 C C . LEU A 1 111 ? -9.205 -5.304 3.545 1.00 97.44 111 LEU A C 1
ATOM 896 O O . LEU A 1 111 ? -8.118 -4.738 3.546 1.00 97.44 111 LEU A O 1
ATOM 900 N N . ASN A 1 112 ? -10.155 -5.025 2.649 1.00 97.19 112 ASN A N 1
ATOM 901 C CA . ASN A 1 112 ? -9.963 -4.088 1.541 1.00 97.19 112 ASN A CA 1
ATOM 902 C C . ASN A 1 112 ? -9.673 -2.657 2.022 1.00 97.19 112 ASN A C 1
ATOM 904 O O . ASN A 1 112 ? -9.031 -1.890 1.315 1.00 97.19 112 ASN A O 1
ATOM 908 N N . TYR A 1 113 ? -10.159 -2.268 3.205 1.00 98.00 113 TYR A N 1
ATOM 909 C CA . TYR A 1 113 ? -9.858 -0.957 3.783 1.00 98.00 11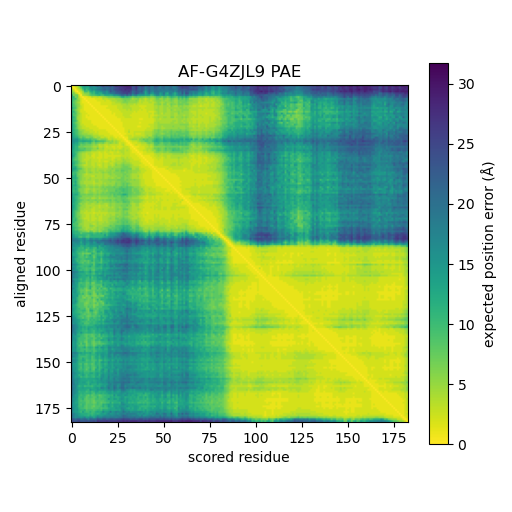3 TYR A CA 1
ATOM 910 C C . TYR A 1 113 ? -8.391 -0.835 4.214 1.00 98.00 113 TYR A C 1
ATOM 912 O O . TYR A 1 113 ? -7.781 0.206 3.983 1.00 98.00 113 TYR A O 1
ATOM 920 N N . PHE A 1 114 ? -7.832 -1.889 4.816 1.00 98.12 114 PHE A N 1
ATOM 921 C CA . PHE A 1 114 ? -6.416 -1.934 5.192 1.00 98.12 114 PHE A CA 1
ATOM 922 C C . PHE A 1 114 ? -5.513 -2.080 3.967 1.00 98.12 114 PHE A C 1
ATOM 924 O O . PHE A 1 114 ? -4.543 -1.343 3.856 1.00 98.12 114 PHE A O 1
ATOM 931 N N . ASP A 1 115 ? -5.887 -2.930 3.009 1.00 96.25 115 ASP A N 1
ATOM 932 C CA . ASP A 1 115 ? -5.187 -3.029 1.724 1.00 96.25 115 ASP A CA 1
ATOM 933 C C . ASP A 1 115 ? -5.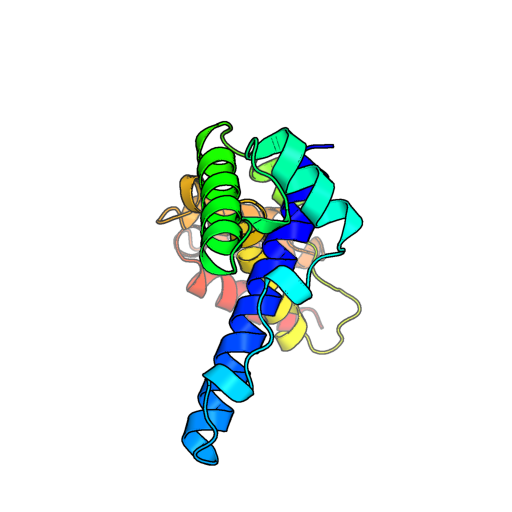134 -1.656 1.033 1.00 96.25 115 ASP A C 1
ATOM 935 O O . ASP A 1 115 ? -4.060 -1.171 0.696 1.00 96.25 115 ASP A O 1
ATOM 939 N N . ARG A 1 116 ? -6.263 -0.930 0.973 1.00 95.88 116 ARG A N 1
ATOM 940 C CA . ARG A 1 116 ? 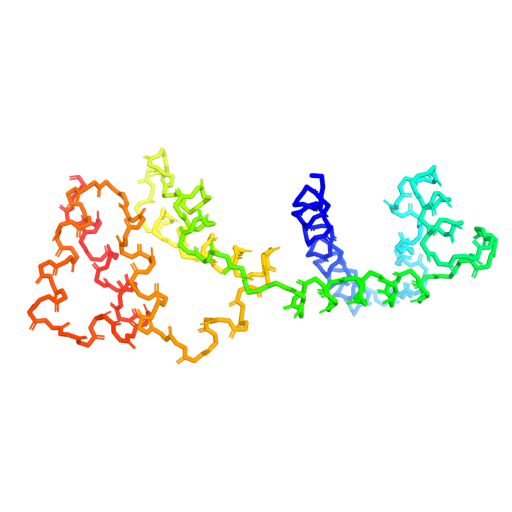-6.300 0.434 0.421 1.00 95.88 116 ARG A CA 1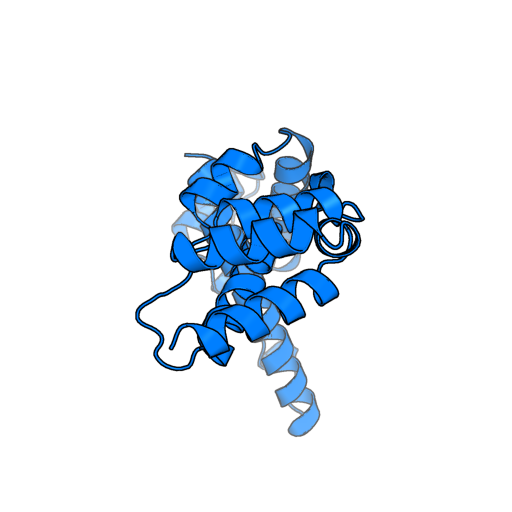
ATOM 941 C C . ARG A 1 116 ? -5.404 1.425 1.170 1.00 95.88 116 ARG A C 1
ATOM 943 O O . ARG A 1 116 ? -4.941 2.385 0.559 1.00 95.88 116 ARG A O 1
ATOM 950 N N . PHE A 1 117 ? -5.189 1.252 2.473 1.00 96.50 117 PHE A N 1
ATOM 951 C CA . PHE A 1 117 ? -4.232 2.077 3.212 1.00 96.50 117 PHE A CA 1
ATOM 952 C C . PHE A 1 117 ? -2.814 1.838 2.695 1.00 96.50 117 PHE A C 1
ATOM 954 O O . PHE A 1 117 ? -2.147 2.808 2.341 1.00 96.50 117 PHE A O 1
ATOM 961 N N . ASP A 1 118 ? -2.392 0.577 2.589 1.00 93.50 118 ASP A N 1
ATOM 962 C CA . ASP A 1 118 ? -1.062 0.211 2.093 1.00 93.50 118 ASP A CA 1
ATOM 963 C C . ASP A 1 118 ? -0.864 0.657 0.633 1.00 93.50 118 ASP A C 1
ATOM 965 O O . ASP A 1 118 ? 0.162 1.257 0.313 1.00 93.50 118 ASP A O 1
ATOM 969 N N . GLU A 1 119 ? -1.888 0.527 -0.221 1.00 90.19 119 GLU A N 1
ATOM 970 C CA . GLU A 1 119 ? -1.856 1.072 -1.587 1.00 90.19 119 GLU A CA 1
ATOM 971 C C . GLU A 1 119 ? -1.563 2.577 -1.613 1.00 90.19 119 GLU A C 1
ATOM 973 O O . GLU A 1 119 ? -0.795 3.046 -2.448 1.00 90.19 119 GLU A O 1
ATOM 978 N N . LEU A 1 120 ? -2.165 3.355 -0.706 1.00 89.19 120 LEU A N 1
ATOM 979 C CA . LEU A 1 120 ? -1.925 4.799 -0.623 1.00 89.19 120 LEU A CA 1
ATOM 980 C C . LEU A 1 120 ? -0.528 5.119 -0.090 1.00 89.19 120 LEU A C 1
ATOM 982 O O . LEU A 1 120 ? 0.047 6.144 -0.466 1.00 89.19 120 LEU A O 1
ATOM 986 N N . VAL A 1 121 ? 0.022 4.273 0.784 1.00 87.69 121 VAL A N 1
ATOM 987 C CA . VAL A 1 121 ? 1.406 4.416 1.245 1.00 87.69 121 VAL A CA 1
ATOM 988 C C . VAL A 1 121 ? 2.372 4.262 0.074 1.00 87.69 121 VAL A C 1
ATOM 990 O O . VAL A 1 121 ? 3.263 5.100 -0.072 1.00 87.69 121 VAL A O 1
ATOM 993 N N . GLU A 1 122 ? 2.154 3.271 -0.786 1.00 83.44 122 GLU A N 1
ATOM 994 C CA . GLU A 1 122 ? 2.942 3.052 -2.003 1.00 83.44 122 GLU A CA 1
ATOM 995 C C . GLU A 1 122 ? 2.729 4.176 -3.036 1.00 83.44 122 GLU A C 1
ATOM 997 O O . GLU A 1 122 ? 3.691 4.789 -3.498 1.00 83.44 122 GLU A O 1
ATOM 1002 N N . GLU A 1 123 ? 1.471 4.509 -3.352 1.00 79.56 123 GLU A N 1
ATOM 1003 C CA . GLU A 1 123 ? 1.074 5.493 -4.3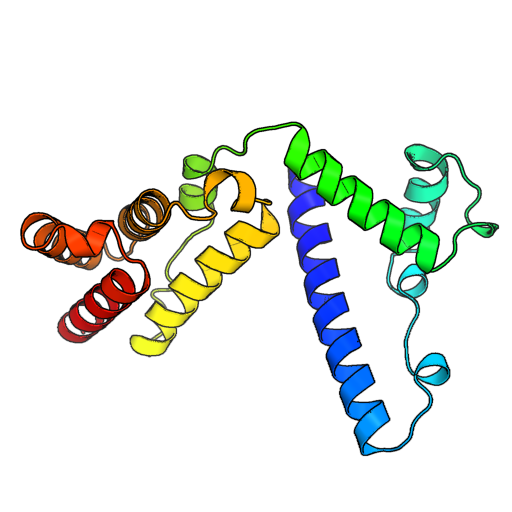78 1.00 79.56 123 GLU A CA 1
ATOM 1004 C C . GLU A 1 123 ? 1.631 6.899 -4.119 1.00 79.56 123 GLU A C 1
ATOM 1006 O O . GLU A 1 123 ? 2.017 7.610 -5.052 1.00 79.56 123 GLU A O 1
ATOM 1011 N N . TYR A 1 124 ? 1.699 7.298 -2.849 1.00 77.75 124 TYR A N 1
ATOM 1012 C CA . TYR A 1 124 ? 2.160 8.627 -2.449 1.00 77.75 124 TYR A CA 1
ATOM 1013 C C . TYR A 1 124 ? 3.537 8.620 -1.778 1.00 77.75 124 TYR A C 1
ATOM 1015 O O . TYR A 1 124 ? 3.964 9.664 -1.279 1.00 77.75 124 TYR A O 1
ATOM 1023 N N . GLY A 1 125 ? 4.237 7.480 -1.756 1.00 75.81 125 GLY A N 1
ATOM 1024 C CA . GLY A 1 125 ? 5.568 7.366 -1.157 1.00 75.81 125 GLY A CA 1
ATOM 1025 C C . GLY A 1 125 ? 5.597 7.728 0.332 1.00 75.81 125 GLY A C 1
ATOM 1026 O O . GLY A 1 125 ? 6.550 8.338 0.817 1.00 75.81 125 GLY A O 1
ATOM 1027 N N . LEU A 1 126 ? 4.535 7.391 1.069 1.00 84.06 126 LEU A N 1
ATOM 1028 C CA . LEU A 1 126 ? 4.345 7.810 2.462 1.00 84.06 126 LEU A CA 1
ATOM 1029 C C . LEU A 1 126 ? 5.209 7.017 3.451 1.00 84.06 126 LEU A C 1
ATOM 1031 O O . LEU A 1 126 ? 5.235 7.363 4.633 1.00 84.06 126 LEU A O 1
ATOM 1035 N N . SER A 1 127 ? 5.931 5.993 2.987 1.00 83.75 127 SER A N 1
ATOM 1036 C CA . SER A 1 127 ? 6.856 5.179 3.785 1.00 83.75 127 SER A CA 1
ATOM 1037 C C . SER A 1 127 ? 7.854 6.029 4.571 1.00 83.75 127 SER A C 1
ATOM 1039 O O . SER A 1 127 ? 8.073 5.776 5.748 1.00 83.75 127 SER A O 1
ATOM 1041 N N . ILE A 1 128 ? 8.351 7.132 3.998 1.00 78.69 128 ILE A N 1
ATOM 1042 C CA . ILE A 1 128 ? 9.265 8.061 4.693 1.00 78.69 128 ILE A CA 1
ATOM 1043 C C . ILE A 1 128 ? 8.655 8.611 5.996 1.00 78.69 128 ILE A C 1
ATOM 1045 O O . ILE A 1 128 ? 9.371 8.850 6.966 1.00 78.69 128 ILE A O 1
ATOM 1049 N N . ALA A 1 129 ? 7.335 8.817 6.031 1.00 82.44 129 ALA A N 1
ATOM 1050 C CA . ALA A 1 129 ? 6.628 9.339 7.199 1.00 82.44 129 ALA A CA 1
ATOM 1051 C C . ALA A 1 129 ? 6.033 8.240 8.099 1.00 82.44 129 ALA A C 1
ATOM 1053 O O . ALA A 1 129 ? 5.768 8.488 9.279 1.00 82.44 129 ALA A O 1
ATOM 1054 N N . LEU A 1 130 ? 5.769 7.055 7.543 1.00 89.75 130 LEU A N 1
ATOM 1055 C CA . LEU A 1 130 ? 4.981 6.007 8.192 1.00 89.75 130 LEU A CA 1
ATOM 1056 C C . LEU A 1 130 ? 5.798 4.786 8.616 1.00 89.75 130 LEU A C 1
ATOM 1058 O O . LEU A 1 130 ? 5.358 4.077 9.521 1.00 89.75 130 LEU A O 1
ATOM 1062 N N . ASP A 1 131 ? 6.959 4.521 8.023 1.00 88.06 131 ASP A N 1
ATOM 1063 C CA . ASP A 1 131 ? 7.765 3.344 8.350 1.00 88.06 131 ASP A CA 1
ATOM 1064 C C . ASP A 1 131 ? 8.185 3.357 9.824 1.00 88.06 131 ASP A C 1
ATOM 1066 O O . ASP A 1 131 ? 8.712 4.336 10.349 1.00 88.06 131 ASP A O 1
ATOM 1070 N N . GLY A 1 132 ? 7.881 2.261 10.526 1.00 88.88 132 GLY A N 1
ATOM 1071 C CA . GLY A 1 132 ? 8.093 2.132 11.971 1.00 88.88 132 GLY A CA 1
ATOM 1072 C C . GLY A 1 132 ? 7.191 3.006 12.856 1.00 88.88 132 GLY A C 1
ATOM 1073 O O . GLY A 1 132 ? 7.281 2.916 14.079 1.00 88.88 132 GLY A O 1
ATOM 1074 N N . ASN A 1 133 ? 6.304 3.830 12.285 1.00 93.50 133 ASN A N 1
ATOM 1075 C CA . ASN A 1 133 ? 5.406 4.717 13.024 1.00 93.50 133 ASN A CA 1
ATOM 1076 C C . ASN A 1 133 ? 3.978 4.155 13.094 1.00 93.50 133 ASN A C 1
ATOM 1078 O O . ASN A 1 133 ? 3.016 4.757 12.609 1.00 93.50 133 ASN A O 1
ATOM 1082 N N . ASP A 1 134 ? 3.837 2.990 13.728 1.00 95.50 134 ASP A N 1
ATOM 1083 C CA . ASP A 1 134 ? 2.546 2.305 13.871 1.00 95.50 134 ASP A CA 1
ATOM 1084 C C . ASP A 1 134 ? 1.504 3.164 14.592 1.00 95.50 134 ASP A C 1
ATOM 1086 O O . ASP A 1 134 ? 0.326 3.119 14.246 1.00 95.50 134 ASP A O 1
ATOM 1090 N N . LYS A 1 135 ? 1.935 4.041 15.508 1.00 95.69 135 LYS A N 1
ATOM 1091 C CA . LYS A 1 135 ? 1.042 4.999 16.166 1.00 95.69 135 LYS A CA 1
ATOM 1092 C C . LYS A 1 135 ? 0.344 5.925 15.172 1.00 95.69 135 LYS A C 1
ATOM 1094 O O . LYS A 1 135 ? -0.868 6.133 15.244 1.00 95.69 135 LYS A O 1
ATOM 1099 N N . LEU A 1 136 ? 1.101 6.496 14.234 1.00 95.25 136 LEU A N 1
ATOM 1100 C CA . LEU A 1 136 ? 0.531 7.358 13.203 1.00 95.25 136 LEU A CA 1
ATOM 1101 C C . LEU A 1 136 ? -0.336 6.557 12.225 1.00 95.25 136 LEU A C 1
ATOM 1103 O O . LEU A 1 136 ? -1.421 7.023 11.877 1.00 95.25 136 LEU A O 1
ATOM 1107 N N . LYS A 1 137 ? 0.081 5.342 11.839 1.00 97.19 137 LYS A N 1
ATOM 1108 C CA . LYS A 1 137 ? -0.739 4.446 11.003 1.00 97.19 137 LYS A CA 1
ATOM 1109 C C . LYS A 1 137 ? -2.095 4.162 11.655 1.00 97.19 137 LYS A C 1
ATOM 1111 O O . LYS A 1 137 ? -3.131 4.401 11.036 1.00 97.19 137 LYS A O 1
ATOM 1116 N N . CYS A 1 138 ? -2.101 3.743 12.923 1.00 98.06 138 CYS A N 1
ATOM 1117 C CA . CYS A 1 138 ? -3.320 3.469 13.683 1.00 98.06 138 CYS A CA 1
ATOM 1118 C C . CYS A 1 138 ? -4.235 4.694 13.777 1.00 98.06 138 CYS A C 1
ATOM 1120 O O . CYS A 1 138 ? -5.449 4.586 13.573 1.00 98.06 138 CYS A O 1
ATOM 1122 N N . LYS A 1 139 ? -3.658 5.876 14.025 1.00 97.00 139 LYS A N 1
ATOM 1123 C CA . LYS A 1 139 ? -4.402 7.139 14.056 1.00 97.00 139 LYS A CA 1
ATOM 1124 C C . LYS A 1 139 ? -5.081 7.431 12.715 1.00 97.00 139 LYS A C 1
ATOM 1126 O O . LYS A 1 139 ? -6.281 7.684 12.692 1.00 97.00 139 LYS A O 1
ATOM 1131 N N . LEU A 1 140 ? -4.353 7.347 11.601 1.00 97.31 140 LEU A N 1
ATOM 1132 C CA . LEU A 1 140 ? -4.888 7.620 10.260 1.00 97.31 140 LEU A CA 1
ATOM 1133 C C . LEU A 1 140 ? -5.983 6.622 9.857 1.00 97.31 140 LEU A C 1
ATOM 1135 O O . LEU A 1 140 ? -7.017 7.029 9.322 1.00 97.31 140 LEU A O 1
ATOM 1139 N N . LEU A 1 141 ? -5.785 5.335 10.154 1.00 98.19 141 LEU A N 1
ATOM 1140 C CA . LEU A 1 141 ? -6.780 4.283 9.931 1.00 98.19 141 LEU A CA 1
ATOM 1141 C C . LEU A 1 141 ? -8.061 4.542 10.731 1.00 98.19 141 LEU A C 1
ATOM 1143 O O . LEU A 1 141 ? -9.157 4.380 10.198 1.00 98.19 141 LEU A O 1
ATOM 1147 N N . THR A 1 142 ? -7.939 4.982 11.983 1.00 97.44 142 THR A N 1
ATOM 1148 C CA . THR A 1 142 ? -9.091 5.268 12.851 1.00 97.44 142 THR A CA 1
ATOM 1149 C C . THR A 1 142 ? -9.804 6.560 12.442 1.00 97.44 142 THR A C 1
ATOM 1151 O O . THR A 1 142 ? -11.032 6.610 12.378 1.00 97.44 142 THR A O 1
ATOM 1154 N N . GLU A 1 143 ? -9.059 7.621 12.119 1.00 96.56 143 GLU A N 1
ATOM 1155 C CA . GLU A 1 143 ? -9.614 8.928 11.744 1.00 96.56 143 GLU A CA 1
ATOM 1156 C C . GLU A 1 143 ? -10.536 8.849 10.522 1.00 96.56 143 GLU A C 1
ATOM 1158 O O . GLU A 1 143 ? -11.566 9.535 10.495 1.00 96.56 143 GLU A O 1
ATOM 1163 N N . ASN A 1 144 ? -10.191 7.986 9.565 1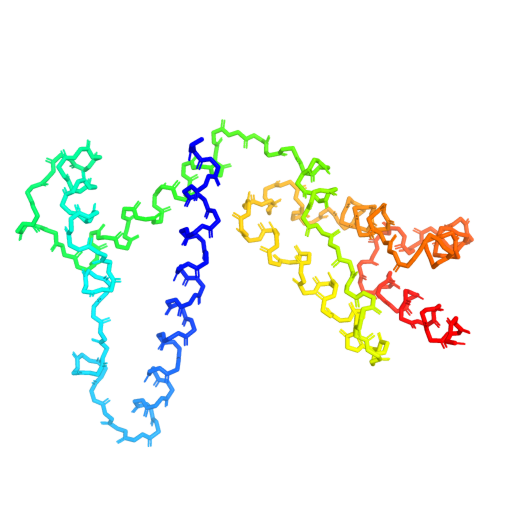.00 97.00 144 ASN A N 1
ATOM 1164 C CA . ASN A 1 144 ? -10.884 7.812 8.288 1.00 97.00 144 ASN A CA 1
ATOM 1165 C C . ASN A 1 144 ? -11.872 6.636 8.273 1.00 97.00 144 ASN A C 1
ATOM 1167 O O . ASN A 1 144 ? -12.525 6.383 7.256 1.00 97.00 144 ASN A O 1
ATOM 1171 N N . LEU A 1 145 ? -12.032 5.948 9.407 1.00 96.50 145 LEU A N 1
ATOM 1172 C CA . LEU A 1 145 ? -12.914 4.798 9.519 1.00 96.50 145 LEU A CA 1
ATOM 1173 C C . LEU A 1 145 ? -14.383 5.201 9.334 1.00 96.50 145 LEU A C 1
ATOM 1175 O O . LEU A 1 145 ? -14.849 6.239 9.818 1.00 96.50 145 LEU A O 1
ATOM 1179 N N . ARG A 1 146 ? -15.129 4.354 8.622 1.00 93.75 146 ARG A N 1
ATOM 1180 C CA . ARG A 1 146 ? -16.571 4.497 8.399 1.00 93.75 146 ARG A CA 1
ATOM 1181 C C . ARG A 1 146 ? -17.271 3.159 8.652 1.00 93.75 146 ARG A C 1
ATOM 1183 O O . ARG A 1 146 ? -16.659 2.126 8.413 1.00 93.75 146 ARG A O 1
ATOM 1190 N N . PRO A 1 147 ? -18.547 3.152 9.070 1.00 93.62 147 PRO A N 1
ATOM 1191 C CA . PRO A 1 147 ? -19.365 4.312 9.444 1.00 93.62 147 PRO A CA 1
ATOM 1192 C C . PRO A 1 147 ? -18.873 4.999 10.733 1.00 93.62 147 PRO A C 1
ATOM 1194 O O . PRO A 1 147 ? -17.994 4.486 11.418 1.00 93.62 147 PRO A O 1
ATOM 1197 N N . ALA A 1 148 ? -19.422 6.179 11.052 1.00 94.44 148 ALA A N 1
ATOM 1198 C CA . ALA A 1 148 ? -19.022 6.946 12.241 1.00 94.44 148 ALA A CA 1
ATOM 1199 C C . ALA A 1 148 ? -19.225 6.160 13.550 1.00 94.44 148 ALA A C 1
ATOM 1201 O O . ALA A 1 148 ? -18.367 6.214 14.420 1.00 94.44 148 ALA A O 1
ATOM 1202 N N . SER A 1 149 ? -20.282 5.349 13.635 1.00 94.25 149 SER A N 1
ATOM 1203 C CA . SER A 1 149 ? -20.529 4.469 14.782 1.00 94.25 149 SER A CA 1
ATOM 1204 C C . SER A 1 149 ? -19.408 3.450 15.003 1.00 94.25 149 SER A C 1
ATOM 1206 O O . SER A 1 149 ? -18.978 3.248 16.132 1.00 94.25 149 SER A O 1
ATOM 1208 N N . LEU A 1 150 ? -18.885 2.838 13.933 1.00 95.62 150 LEU A N 1
ATOM 1209 C CA . LEU A 1 150 ? -17.750 1.915 14.030 1.00 95.62 150 LEU A CA 1
ATOM 1210 C C . LEU A 1 150 ? -16.493 2.641 14.528 1.00 95.62 150 LEU A C 1
ATOM 1212 O O . LEU A 1 150 ? -15.778 2.119 15.377 1.00 95.62 150 LEU A O 1
ATOM 1216 N N . LYS A 1 151 ? -16.247 3.856 14.026 1.00 96.38 151 LYS A N 1
ATOM 1217 C CA . LYS A 1 151 ? -15.147 4.707 14.494 1.00 96.38 151 LYS A CA 1
ATOM 1218 C C . LYS A 1 151 ? -15.257 5.006 15.989 1.00 96.38 151 LYS A C 1
ATOM 1220 O O . LYS A 1 151 ? -14.281 4.816 16.701 1.00 96.38 151 LYS A O 1
ATOM 1225 N N . GLU A 1 152 ? -16.429 5.427 16.453 1.00 96.62 152 GLU A N 1
ATOM 1226 C CA . GLU A 1 152 ? -16.675 5.734 17.866 1.00 96.62 152 GLU A CA 1
ATOM 1227 C C . GLU A 1 152 ? -16.420 4.515 18.764 1.00 96.62 152 GLU A C 1
ATOM 1229 O O . GLU A 1 152 ? -15.742 4.640 19.779 1.00 96.62 152 GLU A O 1
ATOM 1234 N N . GLN A 1 153 ? -16.876 3.320 18.366 1.00 95.88 153 GLN A N 1
ATOM 1235 C CA . GLN A 1 153 ? -16.615 2.090 19.127 1.00 95.88 153 GLN A CA 1
ATOM 1236 C C . GLN A 1 153 ? -15.121 1.759 19.204 1.00 95.88 153 GLN A C 1
ATOM 1238 O O . GLN A 1 153 ? -14.608 1.431 20.270 1.00 95.88 153 GLN A O 1
ATOM 1243 N N . VAL A 1 154 ? -14.398 1.880 18.091 1.00 96.75 154 VAL A N 1
ATOM 1244 C CA . VAL A 1 154 ? -12.951 1.622 18.057 1.00 96.75 154 VAL A CA 1
ATOM 1245 C C . VAL A 1 154 ? -12.188 2.629 18.923 1.00 96.75 154 VAL A C 1
ATOM 1247 O O . VAL A 1 154 ? -11.264 2.232 19.628 1.00 96.75 154 VAL A O 1
ATOM 1250 N N . GLN A 1 155 ? -12.605 3.899 18.934 1.00 96.56 155 GLN A N 1
ATOM 1251 C CA . GLN A 1 155 ? -12.023 4.932 19.799 1.00 96.56 155 GLN A CA 1
ATOM 1252 C C . GLN A 1 155 ? -12.261 4.640 21.287 1.00 96.56 155 GLN A C 1
ATOM 1254 O O . GLN A 1 155 ? -11.330 4.743 22.078 1.00 96.56 155 GLN A O 1
ATOM 1259 N N . LEU A 1 156 ? -13.453 4.168 21.667 1.00 95.62 156 LEU A N 1
ATOM 1260 C CA . LEU A 1 156 ? -13.708 3.718 23.042 1.00 95.62 156 LEU A CA 1
ATOM 1261 C C . LEU A 1 156 ? -12.790 2.554 23.447 1.00 95.62 156 LEU A C 1
ATOM 1263 O O . LEU A 1 156 ? -12.303 2.511 24.574 1.00 95.62 156 LEU A O 1
ATOM 1267 N N . TYR A 1 157 ? -12.522 1.613 22.537 1.00 94.31 157 TYR A N 1
ATOM 1268 C CA . TYR A 1 157 ? -11.557 0.539 22.793 1.00 94.31 157 TYR A CA 1
ATOM 1269 C C . TYR A 1 157 ? -10.122 1.059 22.941 1.00 94.31 157 TYR A C 1
ATOM 1271 O O . TYR A 1 157 ? -9.391 0.538 23.777 1.00 94.31 157 TYR A O 1
ATOM 1279 N N . GLN A 1 158 ? -9.725 2.076 22.173 1.00 95.00 158 GLN A N 1
ATOM 1280 C CA . GLN A 1 158 ? -8.415 2.726 22.297 1.00 95.00 158 GLN A CA 1
ATOM 1281 C C . GLN A 1 158 ? -8.247 3.440 23.646 1.00 95.00 158 GLN A C 1
ATOM 1283 O O . GLN A 1 158 ? -7.182 3.339 24.253 1.00 95.00 158 GLN A O 1
ATOM 1288 N N . ASP A 1 159 ? -9.307 4.076 24.155 1.00 94.44 159 ASP A N 1
ATOM 1289 C CA . ASP A 1 159 ? -9.308 4.703 25.483 1.00 94.44 159 ASP A CA 1
ATOM 1290 C C . ASP A 1 159 ? -9.131 3.671 26.615 1.00 94.44 159 ASP A C 1
ATOM 1292 O O . ASP A 1 159 ? -8.501 3.955 27.637 1.00 94.44 159 ASP A O 1
ATOM 1296 N N . LEU A 1 160 ? -9.684 2.463 26.444 1.00 94.81 160 LEU A N 1
ATOM 1297 C CA . LEU A 1 160 ? -9.595 1.370 27.421 1.00 94.81 160 LEU A CA 1
ATOM 1298 C C . LEU A 1 160 ? -8.285 0.575 27.320 1.00 94.81 160 LEU A C 1
ATOM 1300 O O . LEU A 1 160 ? -7.756 0.123 28.336 1.00 94.81 160 LEU A O 1
ATOM 1304 N N . ASP A 1 161 ? -7.780 0.380 26.103 1.00 94.19 161 ASP A N 1
ATOM 1305 C CA . ASP A 1 161 ? -6.558 -0.359 25.792 1.00 94.19 161 ASP A CA 1
ATOM 1306 C C . ASP A 1 161 ? -5.684 0.461 24.822 1.00 94.19 161 ASP A C 1
ATOM 1308 O O . ASP A 1 161 ? -5.775 0.300 23.598 1.00 94.19 161 ASP A O 1
ATOM 1312 N N . PRO A 1 162 ? -4.772 1.304 25.348 1.00 92.38 162 PRO A N 1
ATOM 1313 C CA . PRO A 1 162 ? -3.894 2.134 24.523 1.00 92.38 162 PRO A CA 1
ATOM 1314 C C . PRO A 1 162 ? -2.974 1.340 23.586 1.00 92.38 162 PRO A C 1
ATOM 1316 O O . PRO A 1 162 ? -2.402 1.911 22.659 1.00 92.38 162 PRO A O 1
ATOM 1319 N N . THR A 1 163 ? -2.810 0.023 23.785 1.00 94.25 163 THR A N 1
ATOM 1320 C CA . THR A 1 163 ? -2.004 -0.808 22.874 1.00 94.25 163 THR A CA 1
ATOM 1321 C C . THR A 1 163 ? -2.621 -0.899 21.476 1.00 94.25 163 THR A C 1
ATOM 1323 O O . THR A 1 163 ? -1.896 -1.077 20.496 1.00 94.25 163 THR A O 1
ATOM 1326 N N . VAL A 1 164 ? -3.939 -0.692 21.363 1.00 95.56 164 VAL A N 1
ATOM 1327 C CA . VAL A 1 164 ? -4.675 -0.641 20.091 1.00 95.56 164 VAL A CA 1
ATOM 1328 C C . VAL A 1 164 ? -4.223 0.548 19.235 1.00 95.56 164 VAL A C 1
ATOM 1330 O O . VAL A 1 164 ? -4.163 0.445 18.011 1.00 95.56 164 VAL A O 1
ATOM 1333 N N . GLU A 1 165 ? -3.835 1.669 19.850 1.00 94.75 165 GLU A N 1
ATOM 1334 C CA . GLU A 1 165 ? -3.295 2.829 19.127 1.00 94.75 165 GLU A CA 1
ATOM 1335 C C . GLU A 1 165 ? -1.855 2.633 18.648 1.00 94.75 165 GLU A C 1
ATOM 1337 O O . GLU A 1 165 ? -1.359 3.457 17.888 1.00 94.75 165 GLU A O 1
ATOM 1342 N N . LEU A 1 166 ? -1.162 1.588 19.103 1.00 95.06 166 LEU A N 1
ATOM 1343 C CA . LEU A 1 166 ? 0.278 1.410 18.895 1.00 95.06 166 LEU A CA 1
ATOM 1344 C C . LEU A 1 166 ? 0.626 0.199 18.026 1.00 95.06 166 LEU A C 1
ATOM 1346 O O . LEU A 1 166 ? 1.799 -0.006 17.729 1.00 95.06 166 LEU A O 1
ATOM 1350 N N . ASN A 1 167 ? -0.359 -0.616 17.649 1.00 96.25 167 ASN A N 1
ATOM 1351 C CA . ASN A 1 167 ? -0.136 -1.876 16.952 1.00 96.25 167 ASN A CA 1
ATOM 1352 C C . ASN A 1 167 ? -1.201 -2.083 15.865 1.00 96.25 167 ASN A C 1
ATOM 1354 O O . ASN A 1 167 ? -2.378 -2.296 16.161 1.00 96.25 167 ASN A O 1
ATOM 1358 N N . VAL A 1 168 ? -0.778 -2.030 14.599 1.00 97.19 168 VAL A N 1
ATOM 1359 C CA . VAL A 1 168 ? -1.680 -2.123 13.437 1.00 97.19 168 VAL A CA 1
ATOM 1360 C C . VAL A 1 168 ? -2.430 -3.467 13.382 1.00 97.19 168 VAL A C 1
ATOM 1362 O O . VAL A 1 168 ? -3.654 -3.433 13.236 1.00 97.19 168 VAL A O 1
ATOM 1365 N N . PRO A 1 169 ? -1.782 -4.640 13.562 1.00 97.12 169 PRO A N 1
ATOM 1366 C CA . PRO A 1 169 ? -2.497 -5.916 13.679 1.00 97.12 169 PRO A CA 1
ATOM 1367 C C . PRO A 1 169 ? -3.567 -5.929 14.779 1.00 97.12 169 PRO A C 1
ATOM 1369 O O . PRO A 1 169 ? -4.685 -6.392 14.564 1.00 97.12 169 PRO A O 1
ATOM 1372 N N . ARG A 1 170 ? -3.260 -5.360 15.949 1.00 97.06 170 ARG A N 1
ATOM 1373 C CA . ARG A 1 170 ? -4.212 -5.272 17.062 1.00 97.06 170 ARG A CA 1
ATOM 1374 C C . ARG A 1 170 ? -5.405 -4.382 16.716 1.00 97.06 170 ARG A C 1
ATOM 1376 O O . ARG A 1 170 ? -6.540 -4.750 17.014 1.00 97.06 170 ARG A O 1
ATOM 1383 N N . LEU A 1 171 ? -5.164 -3.238 16.072 1.00 98.12 171 LEU A N 1
ATOM 1384 C CA . LEU A 1 171 ? -6.225 -2.362 15.574 1.00 98.12 171 LEU A CA 1
ATOM 1385 C C . LEU A 1 171 ? -7.115 -3.081 14.554 1.00 98.12 171 LEU A C 1
ATOM 1387 O O . LEU A 1 171 ? -8.337 -2.966 14.628 1.00 98.12 171 LEU A O 1
ATOM 1391 N N . PHE A 1 172 ? -6.522 -3.844 13.633 1.00 98.00 172 PHE A N 1
ATOM 1392 C CA . PHE A 1 172 ? -7.264 -4.647 12.662 1.00 98.00 172 PHE A CA 1
ATOM 1393 C C . PHE A 1 172 ? -8.223 -5.627 13.346 1.00 98.00 172 PHE A C 1
ATOM 1395 O O . PHE A 1 172 ? -9.404 -5.669 12.993 1.00 98.00 172 PHE A O 1
ATOM 1402 N N . ASP A 1 173 ? -7.751 -6.363 14.355 1.00 97.25 173 ASP A N 1
ATOM 1403 C CA . ASP A 1 173 ? -8.579 -7.317 15.099 1.00 97.25 173 ASP A CA 1
ATOM 1404 C C . ASP A 1 173 ? -9.771 -6.635 15.785 1.00 97.25 173 ASP A C 1
ATOM 1406 O O . ASP A 1 173 ? -10.897 -7.138 15.716 1.00 97.25 173 ASP A O 1
ATOM 1410 N N . VAL A 1 174 ? -9.548 -5.467 16.399 1.00 97.31 174 VAL A N 1
ATOM 1411 C CA . VAL A 1 174 ? -10.608 -4.676 17.046 1.00 97.31 174 VAL A CA 1
ATOM 1412 C C . VAL A 1 174 ? -11.617 -4.171 16.016 1.00 97.31 174 VAL A C 1
ATOM 1414 O O . VAL A 1 174 ? -12.816 -4.392 16.182 1.00 97.31 174 VAL A O 1
ATOM 1417 N N . ILE A 1 175 ? -11.159 -3.561 14.917 1.00 97.56 175 ILE A N 1
ATOM 1418 C CA . ILE A 1 175 ? -12.044 -3.072 13.847 1.00 97.56 175 ILE A CA 1
ATOM 1419 C C . ILE A 1 175 ? -12.870 -4.222 13.271 1.00 97.56 175 ILE A C 1
ATOM 1421 O O . ILE A 1 175 ? -14.076 -4.074 13.075 1.00 97.56 175 ILE A O 1
ATOM 1425 N N . LYS A 1 176 ? -12.250 -5.378 13.019 1.00 96.75 176 LYS A N 1
ATOM 1426 C CA . LYS A 1 176 ? -12.937 -6.566 12.505 1.00 96.75 176 LYS A CA 1
ATOM 1427 C C . LYS A 1 176 ? -14.003 -7.060 13.483 1.00 96.75 176 LYS A C 1
ATOM 1429 O O . LYS A 1 176 ? -15.125 -7.329 13.056 1.00 96.75 176 LYS A O 1
ATOM 1434 N N . ALA A 1 177 ? -13.678 -7.169 14.771 1.00 96.12 177 ALA A N 1
ATOM 1435 C CA . ALA A 1 177 ? -14.622 -7.609 15.794 1.00 96.12 177 ALA A CA 1
ATOM 1436 C C . ALA A 1 177 ? -15.813 -6.646 15.928 1.00 96.12 177 ALA A C 1
ATOM 1438 O O . ALA A 1 177 ? -16.962 -7.089 15.918 1.00 96.12 177 ALA A O 1
ATOM 1439 N N . GLU A 1 178 ? -15.561 -5.337 15.980 1.00 95.12 178 GLU A N 1
ATOM 1440 C CA . GLU A 1 178 ? -16.616 -4.325 16.092 1.00 95.12 178 GLU A CA 1
ATOM 1441 C C . GLU A 1 178 ? -17.462 -4.211 14.823 1.00 95.12 178 GLU A C 1
ATOM 1443 O O . GLU A 1 178 ? -18.685 -4.070 14.892 1.00 95.12 178 GLU A O 1
ATOM 1448 N N . ALA A 1 179 ? -16.856 -4.334 13.643 1.00 93.31 179 ALA A N 1
ATOM 1449 C CA . ALA A 1 179 ? -17.597 -4.312 12.388 1.00 93.31 179 ALA A CA 1
ATOM 1450 C C . ALA A 1 179 ? -18.553 -5.510 12.262 1.00 93.31 179 ALA A C 1
ATOM 1452 O O . ALA A 1 179 ? -19.621 -5.370 11.670 1.00 93.31 179 ALA A O 1
ATOM 1453 N N . LEU A 1 180 ? -18.190 -6.673 12.818 1.00 92.81 180 LEU A N 1
ATOM 1454 C CA . LEU A 1 180 ? -19.039 -7.870 12.835 1.00 92.81 180 LEU A CA 1
ATOM 1455 C C . LEU A 1 180 ? -20.212 -7.758 13.818 1.00 92.81 180 LEU A C 1
ATOM 1457 O O . LEU A 1 180 ? -21.274 -8.305 13.540 1.00 92.81 180 LEU A O 1
ATOM 1461 N N . LYS A 1 181 ? -20.041 -7.052 14.943 1.00 89.81 181 LYS A N 1
ATOM 1462 C CA . LYS A 1 181 ? -21.117 -6.817 15.925 1.00 89.81 181 LYS A CA 1
ATOM 1463 C C . LYS A 1 181 ? -22.196 -5.862 15.409 1.00 89.81 181 LYS A C 1
ATOM 1465 O O . LYS A 1 181 ? -23.348 -5.988 15.801 1.00 89.81 181 LYS A O 1
ATOM 1470 N N . ASN A 1 182 ? -21.815 -4.915 14.552 1.00 71.56 182 ASN A N 1
ATOM 1471 C CA . ASN A 1 182 ? -22.683 -3.858 14.023 1.00 71.56 182 ASN A CA 1
ATOM 1472 C C . ASN A 1 182 ? -23.339 -4.223 12.669 1.00 71.56 182 ASN A C 1
ATOM 1474 O O . ASN A 1 182 ? -23.568 -3.331 11.848 1.00 71.56 182 ASN A O 1
ATOM 1478 N N . GLN A 1 183 ? -23.570 -5.518 12.410 1.00 61.97 183 GLN A N 1
ATOM 1479 C CA . GLN A 1 183 ? -24.310 -5.999 11.232 1.00 61.97 183 GLN A CA 1
ATOM 1480 C C . GLN A 1 183 ? -25.815 -5.759 11.346 1.00 61.97 183 GLN A C 1
ATOM 1482 O O . GLN A 1 183 ? -26.362 -5.932 12.457 1.00 61.97 183 GLN A O 1
#

Solvent-accessible surface area (backbone atoms only — not comparable to full-atom values): 10418 Å² total; per-residue (Å²): 114,70,74,64,53,39,51,58,50,41,50,50,48,55,54,45,52,55,50,51,53,52,52,52,54,48,22,70,75,71,71,50,57,60,85,79,70,55,80,55,65,70,76,74,47,58,66,69,59,50,39,51,45,28,50,70,74,67,68,36,63,61,90,76,64,44,51,67,57,51,52,53,52,52,54,48,51,53,53,50,59,54,70,76,48,88,69,63,60,70,62,52,42,69,74,67,46,68,54,56,82,83,51,79,54,59,67,59,30,51,50,54,38,54,51,48,48,54,51,50,32,64,43,65,46,39,51,87,79,42,66,93,32,36,44,59,51,32,48,55,57,49,74,43,40,63,56,66,67,56,30,53,53,51,50,55,47,31,76,78,40,60,63,36,40,53,30,54,72,54,34,50,53,50,50,50,54,52,52,64,72,72,110

Mean predicted aligned error: 9.61 Å

pLDDT: mean 86.93, std 12.74, range [31.61, 98.19]

Foldseek 3Di:
DVLVCLQVLLVVVVVLVVVLVVLVVVCVVPVDDSVVRDDQPLNVDDVVVLQCCCCPPVVHGSVPDDSVNVVVVSVVSVVVQLVPDQDPLLVLLQVQQAQDPVPPPLLVSLVVSVVSLVVSCSSNVNCVVPVQPQLVVLVSSLVRDDDPVLSVQLVVVCVVPVVCSRDPVSVSVSSSVSSVVVD